Protein AF-A0A813JAS4-F1 (afdb_monomer_lite)

Secondary structure (DSSP, 8-state):
------------HHHHHHHHHHHHHHHHHHHHHHTS-----------------TTSTTTGGGSSSS--------------PPPB-HHHHHHHHHHHHHHHHHHHHHHHHHHHHHHTT---HHHHHHHHHHHHHHIIIIIIIIIIIIIHHHHHHHHHHHTB--TTS-HHHHHTHHHHHHTSSSS-HHHHHHHHHHHHHHHHHHHHHTTSPTTHHHHHHHHHHHHHHHHHHHHHHHHHHHHHTTS--SS-----TT-SSPPPPPTT----

Foldseek 3Di:
DDDDDDDDDDPPPVVVVVVVVVVVVVVVVVVVVVVPDPPPPDDDDDDDDDDDDPPPVVVVVPPPPDDDDDDCPPPPPPPPDFDFDPVLLCCQLVVLLVVLVVLLVVLVVVLVVLVVVDDDPVLVVLLVVLLVCLCPVQQVVNQQVHLQLLLNQQSRFLRGDFPPDDCVCSVVSNCSSLPCDQFAPVSNVVSVVVVVVVVVVLVVLVVDDGPSSSSNSVSSSSSSVSNSVSNVVQNVVCVVVVFRPQDFNRGDPPDSTDGGPHPPDPDD

Sequence (268 aa):
MGRTTCRARRPLLPILVALGMVWVCAGMAADQLFVSLPVSRMSRPRASLLGSTRQSQRRIAAGQAGLAGGKDSGDVKEVVQPQRSKLVQGWGVFGVCAYLGYGVQKVVPIVLDGLGSIDSWWQWGLLAANLLFFAYVEGYKGFQLGFSPRVVARSWAVSEETEQAPVWHKLLAPAFCIGYFHGTKKRVITSWAVTTGIFLVVIGVKQLANPYRAIIDAGVIVGLIWGIVSIIVLYVQSLQNDRPPKFDPALPEDTPYTPPPSIDTPTA

Organism: Polarella glacialis (NCBI:txid89957)

Structure (mmCIF, N/CA/C/O backbone):
data_AF-A0A813JAS4-F1
#
_entry.id   AF-A0A813JAS4-F1
#
loop_
_atom_site.group_PDB
_atom_site.id
_atom_site.type_symbol
_atom_site.label_atom_id
_atom_site.label_alt_id
_atom_site.label_comp_id
_atom_site.label_asym_id
_atom_site.label_entity_id
_atom_site.label_seq_id
_atom_site.pdbx_PDB_ins_code
_atom_site.Cartn_x
_atom_site.Cartn_y
_atom_site.Cartn_z
_atom_site.occupancy
_atom_site.B_iso_or_equiv
_atom_site.auth_seq_id
_atom_site.auth_comp_id
_atom_site.auth_asym_id
_atom_site.auth_atom_id
_atom_site.pdbx_PDB_model_num
ATOM 1 N N . MET A 1 1 ? 24.127 17.129 -53.562 1.00 41.19 1 MET A N 1
ATOM 2 C CA . MET A 1 1 ? 24.243 18.350 -52.730 1.00 41.19 1 MET A CA 1
ATOM 3 C C . MET A 1 1 ? 23.142 18.262 -51.674 1.00 41.19 1 MET A C 1
ATOM 5 O O . MET A 1 1 ? 22.024 17.977 -52.068 1.00 41.19 1 MET A O 1
ATOM 9 N N . GLY A 1 2 ? 23.452 18.401 -50.376 1.00 45.66 2 GLY A N 1
ATOM 10 C CA . GLY A 1 2 ? 22.447 18.440 -49.292 1.00 45.66 2 GLY A CA 1
ATOM 11 C C . GLY A 1 2 ? 22.376 17.218 -48.360 1.00 45.66 2 GLY A C 1
ATOM 12 O O . GLY A 1 2 ? 21.492 16.387 -48.504 1.00 45.66 2 GLY A O 1
ATOM 13 N N . ARG A 1 3 ? 23.293 17.126 -47.384 1.00 48.38 3 ARG A N 1
ATOM 14 C CA . ARG A 1 3 ? 23.251 16.168 -46.260 1.00 48.38 3 ARG A CA 1
ATOM 15 C C . ARG A 1 3 ? 22.152 16.573 -45.267 1.00 48.38 3 ARG A C 1
ATOM 17 O O . ARG A 1 3 ? 22.196 17.687 -44.752 1.00 48.38 3 ARG A O 1
ATOM 24 N N . THR A 1 4 ? 21.231 15.673 -44.937 1.00 52.41 4 THR A N 1
ATOM 25 C CA . THR A 1 4 ? 20.321 15.819 -43.791 1.00 52.41 4 THR A CA 1
ATOM 26 C C . THR A 1 4 ? 21.045 15.408 -42.508 1.00 52.41 4 THR A C 1
ATOM 28 O O . THR A 1 4 ? 21.458 14.266 -42.318 1.00 52.41 4 THR A O 1
ATOM 31 N N . THR A 1 5 ? 21.258 16.378 -41.626 1.00 50.59 5 THR A N 1
ATOM 32 C CA . THR A 1 5 ? 21.895 16.216 -40.320 1.00 50.59 5 THR A CA 1
ATOM 33 C C . THR A 1 5 ? 20.923 15.570 -39.332 1.00 50.59 5 THR A C 1
ATOM 35 O O . THR A 1 5 ? 19.998 16.203 -38.829 1.00 50.59 5 THR A O 1
ATOM 38 N N . CYS A 1 6 ? 21.143 14.292 -39.020 1.00 44.31 6 CYS A N 1
ATOM 39 C CA . CYS A 1 6 ? 20.452 13.611 -37.929 1.00 44.31 6 CYS A CA 1
ATOM 40 C C . CYS A 1 6 ? 21.001 14.135 -36.588 1.00 44.31 6 CYS A C 1
ATOM 42 O O . CYS A 1 6 ? 22.140 13.858 -36.206 1.00 44.31 6 CYS A O 1
ATOM 44 N N . ARG A 1 7 ? 20.219 14.967 -35.892 1.00 47.22 7 ARG A N 1
ATOM 45 C CA . ARG A 1 7 ? 20.584 15.547 -34.594 1.00 47.22 7 ARG A CA 1
ATOM 46 C C . ARG A 1 7 ? 20.349 14.511 -33.494 1.00 47.22 7 ARG A C 1
ATOM 48 O O . ARG A 1 7 ? 19.247 14.407 -32.965 1.00 47.22 7 ARG A O 1
ATOM 55 N N . ALA A 1 8 ? 21.394 13.773 -33.130 1.00 49.59 8 ALA A N 1
ATOM 56 C CA . ALA A 1 8 ? 21.399 12.898 -31.961 1.00 49.59 8 ALA A CA 1
ATOM 57 C C . ALA A 1 8 ? 21.127 13.714 -30.679 1.00 49.59 8 ALA A C 1
ATOM 59 O O . ALA A 1 8 ? 22.007 14.408 -30.163 1.00 49.59 8 ALA A O 1
ATOM 60 N N . ARG A 1 9 ? 19.894 13.661 -30.158 1.00 52.41 9 ARG A N 1
ATOM 61 C CA . ARG A 1 9 ? 19.584 14.133 -28.801 1.00 52.41 9 ARG A CA 1
ATOM 62 C C . ARG A 1 9 ? 20.107 13.092 -27.812 1.00 52.41 9 ARG A C 1
ATOM 64 O O . ARG A 1 9 ? 19.591 11.984 -27.739 1.00 52.41 9 ARG A O 1
ATOM 71 N N . ARG A 1 10 ? 21.156 13.456 -27.074 1.00 58.97 10 ARG A N 1
ATOM 72 C CA . ARG A 1 10 ? 21.748 12.644 -26.000 1.00 58.97 10 ARG A CA 1
ATOM 73 C C . ARG A 1 10 ? 20.728 12.390 -24.869 1.00 58.97 10 ARG A C 1
ATOM 75 O O . ARG A 1 10 ? 19.960 13.301 -24.550 1.00 58.97 10 ARG A O 1
ATOM 82 N N . PRO A 1 11 ? 20.747 11.214 -24.213 1.00 53.00 11 PRO A N 1
ATOM 83 C CA . PRO A 1 11 ? 19.818 10.854 -23.143 1.00 53.00 11 PRO A CA 1
ATOM 84 C C . PRO A 1 11 ? 20.257 11.471 -21.804 1.00 53.00 11 PRO A C 1
ATOM 86 O O . PRO A 1 11 ? 20.734 10.783 -20.910 1.00 53.00 11 PRO A O 1
ATOM 89 N N . LEU A 1 12 ? 20.112 12.789 -21.650 1.00 49.31 12 LEU A N 1
ATOM 90 C CA . LEU A 1 12 ? 20.345 13.474 -20.365 1.00 49.31 12 LEU A CA 1
ATOM 91 C C . LEU A 1 12 ? 19.116 13.433 -19.439 1.00 49.31 12 LEU A C 1
ATOM 93 O O . LEU A 1 12 ? 19.244 13.546 -18.224 1.00 49.31 12 LEU A O 1
ATOM 97 N N . LEU A 1 13 ? 17.927 13.205 -20.003 1.00 48.25 13 LEU A N 1
ATOM 98 C CA . LEU A 1 13 ? 16.669 13.123 -19.262 1.00 48.25 13 LEU A CA 1
ATOM 99 C C . LEU A 1 13 ? 16.562 11.934 -18.274 1.00 48.25 13 LEU A C 1
ATOM 101 O O . LEU A 1 13 ? 16.091 12.170 -17.164 1.00 48.25 13 LEU A O 1
ATOM 105 N N . PRO A 1 14 ? 17.011 10.693 -18.579 1.00 49.06 14 PRO A N 1
ATOM 106 C CA . PRO A 1 14 ? 16.899 9.584 -17.624 1.00 49.06 14 PRO A CA 1
ATOM 107 C C . PRO A 1 14 ? 17.791 9.768 -16.387 1.00 49.06 14 PRO A C 1
ATOM 109 O O . PRO A 1 14 ? 17.408 9.361 -15.295 1.00 49.06 14 PRO A O 1
ATOM 112 N N . ILE A 1 15 ? 18.935 10.448 -16.525 1.00 51.09 15 ILE A N 1
ATOM 113 C CA . ILE A 1 15 ? 19.838 10.750 -15.403 1.00 51.09 15 ILE A CA 1
ATOM 114 C C . ILE A 1 15 ? 19.209 11.798 -14.474 1.00 51.09 15 ILE A C 1
ATOM 116 O O . ILE A 1 15 ? 19.288 11.673 -13.255 1.00 51.09 15 ILE A O 1
ATOM 120 N N . LEU A 1 16 ? 18.519 12.797 -15.031 1.00 44.88 16 LEU A N 1
ATOM 121 C CA . LEU A 1 16 ? 17.830 13.828 -14.250 1.00 44.88 16 LEU A CA 1
ATOM 122 C C . LEU A 1 16 ? 16.585 13.294 -13.526 1.00 44.88 16 LEU A C 1
ATOM 124 O O . LEU A 1 16 ? 16.313 13.713 -12.404 1.00 44.88 16 LEU A O 1
ATOM 128 N N . VAL A 1 17 ? 15.866 12.333 -14.113 1.00 53.78 17 VAL A N 1
ATOM 129 C CA . VAL A 1 17 ? 14.735 11.659 -13.449 1.00 53.78 17 VAL A CA 1
ATOM 130 C C . VAL A 1 17 ? 15.224 10.712 -12.348 1.00 53.78 17 VAL A C 1
ATOM 132 O O . VAL A 1 17 ? 14.651 10.710 -11.260 1.00 53.78 17 VAL A O 1
ATOM 135 N N . ALA A 1 18 ? 16.325 9.985 -12.570 1.00 48.34 18 ALA A N 1
ATOM 136 C CA . ALA A 1 18 ? 16.962 9.173 -11.531 1.00 48.34 18 ALA A CA 1
ATOM 137 C C . ALA A 1 18 ? 17.457 10.035 -10.351 1.00 48.34 18 ALA A C 1
ATOM 139 O O . ALA A 1 18 ? 17.236 9.685 -9.194 1.00 48.34 18 ALA A O 1
ATOM 140 N N . LEU A 1 19 ? 18.043 11.206 -10.624 1.00 46.16 19 LEU A N 1
ATOM 141 C CA . LEU A 1 19 ? 18.448 12.168 -9.592 1.00 46.16 19 LEU A CA 1
ATOM 142 C C . LEU A 1 19 ? 17.245 12.812 -8.879 1.00 46.16 19 LEU A C 1
ATOM 144 O O . LEU A 1 19 ? 17.296 13.027 -7.670 1.00 46.16 19 LEU A O 1
ATOM 148 N N . GLY A 1 20 ? 16.139 13.054 -9.588 1.00 43.19 20 GLY A N 1
ATOM 149 C CA . GLY A 1 20 ? 14.877 13.515 -9.000 1.00 43.19 20 GLY A CA 1
ATOM 150 C C . GLY A 1 20 ? 14.245 12.484 -8.058 1.00 43.19 20 GLY A C 1
ATOM 151 O O . GLY A 1 20 ? 13.795 12.843 -6.973 1.00 43.19 20 GLY A O 1
ATOM 152 N N . MET A 1 21 ? 14.285 11.195 -8.413 1.00 45.41 21 MET A N 1
ATOM 153 C CA . MET A 1 21 ? 13.860 10.097 -7.533 1.00 45.41 21 MET A CA 1
ATOM 154 C C . MET A 1 21 ? 14.754 9.966 -6.295 1.00 45.41 21 MET A C 1
ATOM 156 O O . MET A 1 21 ? 14.236 9.739 -5.202 1.00 45.41 21 MET A O 1
ATOM 160 N N . VAL A 1 22 ? 16.067 10.184 -6.423 1.00 47.22 22 VAL A N 1
ATOM 161 C CA . VAL A 1 22 ? 16.985 10.248 -5.272 1.00 47.22 22 VAL A CA 1
ATOM 162 C C . VAL A 1 22 ? 16.655 11.438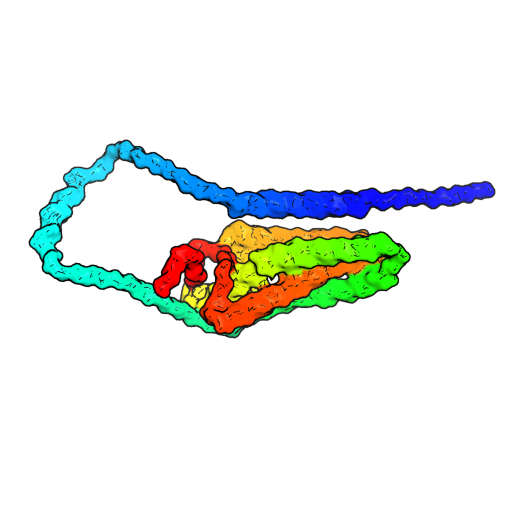 -4.362 1.00 47.22 22 VAL A C 1
ATOM 164 O O . VAL A 1 22 ? 16.701 11.287 -3.145 1.00 47.22 22 VAL A O 1
ATOM 167 N N . TRP A 1 23 ? 16.247 12.588 -4.908 1.00 40.81 23 TRP A N 1
ATOM 168 C CA . TRP A 1 23 ? 15.856 13.764 -4.118 1.00 40.81 23 TRP A CA 1
ATOM 169 C C . TRP A 1 23 ? 14.507 13.585 -3.400 1.00 40.81 23 TRP A C 1
ATOM 171 O O . TRP A 1 23 ? 14.385 13.939 -2.230 1.00 40.81 23 TRP A O 1
ATOM 181 N N . VAL A 1 24 ? 13.521 12.945 -4.040 1.00 45.38 24 VAL A N 1
ATOM 182 C CA . VAL A 1 24 ? 12.249 12.562 -3.392 1.00 45.38 24 VAL A CA 1
ATOM 183 C C . VAL A 1 24 ? 12.479 11.501 -2.307 1.00 45.38 24 VAL A C 1
ATOM 185 O O . VAL A 1 24 ? 11.915 11.604 -1.217 1.00 45.38 24 VAL A O 1
ATOM 188 N N . CYS A 1 25 ? 13.374 10.534 -2.540 1.00 42.91 25 CYS A N 1
ATOM 189 C CA . CYS A 1 25 ? 13.777 9.558 -1.524 1.00 42.91 25 CYS A CA 1
ATOM 190 C C . CYS A 1 25 ? 14.561 10.202 -0.368 1.00 42.91 25 CYS A C 1
ATOM 192 O O . CYS A 1 25 ? 14.371 9.811 0.782 1.00 42.91 25 CYS A O 1
ATOM 194 N N . ALA A 1 26 ? 15.400 11.206 -0.639 1.00 41.06 26 ALA A N 1
ATOM 195 C CA . ALA A 1 26 ? 16.104 11.974 0.387 1.00 41.06 26 ALA A CA 1
ATOM 196 C C . ALA A 1 26 ? 15.144 12.854 1.209 1.00 41.06 26 ALA A C 1
ATOM 198 O O . ALA A 1 26 ? 15.301 12.950 2.423 1.00 41.06 26 ALA A O 1
ATOM 199 N N . GLY A 1 27 ? 14.104 13.419 0.583 1.00 38.16 27 GLY A N 1
ATOM 200 C CA . GLY A 1 27 ? 13.029 14.146 1.267 1.00 38.16 27 GLY A CA 1
ATOM 201 C C . GLY A 1 27 ? 12.175 13.242 2.163 1.00 38.16 27 GLY A C 1
ATOM 202 O O . GLY A 1 27 ? 11.924 13.579 3.316 1.00 38.16 27 GLY A O 1
ATOM 203 N N . MET A 1 28 ? 11.814 12.043 1.691 1.00 41.88 28 MET A N 1
ATOM 204 C CA . MET A 1 28 ? 11.125 11.044 2.521 1.00 41.88 28 MET A CA 1
ATOM 205 C C . MET A 1 28 ? 12.021 10.495 3.640 1.00 41.88 28 MET A C 1
ATOM 207 O O . MET A 1 28 ? 11.525 10.228 4.728 1.00 41.88 28 MET A O 1
ATOM 211 N N . ALA A 1 29 ? 13.332 10.354 3.424 1.00 38.50 29 ALA A N 1
ATOM 212 C CA . ALA A 1 29 ? 14.271 9.958 4.476 1.00 38.50 29 ALA A CA 1
ATOM 213 C C . ALA A 1 29 ? 14.461 11.054 5.543 1.00 38.50 29 ALA A C 1
ATOM 215 O O . ALA A 1 29 ? 14.601 10.730 6.722 1.00 38.50 29 ALA A O 1
ATOM 216 N N . ALA A 1 30 ? 14.413 12.334 5.159 1.00 37.53 30 ALA A N 1
ATOM 217 C CA . ALA A 1 30 ? 14.488 13.458 6.092 1.00 37.53 30 ALA A CA 1
ATOM 218 C C . ALA A 1 30 ? 13.273 13.513 7.040 1.00 37.53 30 ALA A C 1
ATOM 220 O O . ALA A 1 30 ? 13.446 13.755 8.235 1.00 37.53 30 ALA A O 1
ATOM 221 N N . ASP A 1 31 ? 12.073 13.169 6.560 1.00 40.69 31 ASP A N 1
ATOM 222 C CA . ASP A 1 31 ? 10.882 13.053 7.415 1.00 40.69 31 ASP A CA 1
ATOM 223 C C . ASP A 1 31 ? 10.885 11.779 8.287 1.00 40.69 31 ASP A C 1
ATOM 225 O O . ASP A 1 31 ? 10.367 11.792 9.405 1.00 40.69 31 ASP A O 1
ATOM 229 N N . GLN A 1 32 ? 11.524 10.690 7.839 1.00 41.62 32 GLN A N 1
ATOM 230 C CA . GLN A 1 32 ? 11.710 9.464 8.641 1.00 41.62 32 GLN A CA 1
ATOM 231 C C . GLN A 1 32 ? 12.776 9.631 9.743 1.00 41.62 32 GLN A C 1
ATOM 233 O O . GLN A 1 32 ? 12.702 8.976 10.785 1.00 41.62 32 GLN A O 1
ATOM 238 N N . LEU A 1 33 ? 13.734 10.550 9.567 1.00 36.25 33 LEU A N 1
ATOM 239 C CA . LEU A 1 33 ? 14.681 10.947 10.617 1.00 36.25 33 LEU A CA 1
ATOM 240 C C . LEU A 1 33 ? 14.007 11.765 11.730 1.00 36.25 33 LEU A C 1
ATOM 242 O O . LEU A 1 33 ? 14.400 11.651 12.890 1.00 36.25 33 LEU A O 1
ATOM 246 N N . PHE A 1 34 ? 12.945 12.517 11.427 1.00 34.38 34 PHE A N 1
ATOM 247 C CA . PHE A 1 34 ? 12.216 13.299 12.434 1.00 34.38 34 PHE A CA 1
ATOM 248 C C . PHE A 1 34 ? 11.330 12.440 13.355 1.00 34.38 34 PHE A C 1
ATOM 250 O O . PHE A 1 34 ? 10.959 12.872 14.445 1.00 34.38 34 PHE A O 1
ATOM 257 N N . VAL A 1 35 ? 11.031 11.198 12.958 1.00 40.59 35 VAL A N 1
ATOM 258 C CA . VAL A 1 35 ? 10.322 10.208 13.792 1.00 40.59 35 VAL A CA 1
ATOM 259 C C . VAL A 1 35 ? 11.274 9.501 14.777 1.00 40.59 35 VAL A C 1
ATOM 261 O O . VAL A 1 35 ? 10.815 8.833 15.697 1.00 40.59 35 VAL A O 1
ATOM 264 N N . SER A 1 36 ? 12.593 9.694 14.645 1.00 33.50 36 SER A N 1
ATOM 265 C CA . SER A 1 36 ? 13.613 8.982 15.433 1.00 33.50 36 SER A CA 1
ATOM 266 C C . SER A 1 36 ? 14.333 9.830 16.492 1.00 33.50 36 SER A C 1
ATOM 268 O O . SER A 1 36 ? 15.245 9.324 17.143 1.00 33.50 36 SER A O 1
ATOM 270 N N . LEU A 1 37 ? 13.958 11.098 16.711 1.00 29.75 37 LEU A N 1
ATOM 271 C CA . LEU A 1 37 ? 14.493 11.850 17.851 1.00 29.75 37 LEU A CA 1
ATOM 272 C C . LEU A 1 37 ? 13.735 11.445 19.126 1.00 29.75 37 LEU A C 1
ATOM 274 O O . LEU A 1 37 ? 12.533 11.712 19.216 1.00 29.75 37 LEU A O 1
ATOM 278 N N . PRO A 1 38 ? 14.394 10.843 20.137 1.00 35.53 38 PRO A N 1
ATOM 279 C CA . PRO A 1 38 ? 13.785 10.725 21.447 1.00 35.53 38 PRO A CA 1
ATOM 280 C C . PRO A 1 38 ? 13.564 12.149 21.950 1.00 35.53 38 PRO A C 1
ATOM 282 O O . PRO A 1 38 ? 14.518 12.906 22.131 1.00 35.53 38 PRO A O 1
ATOM 285 N N . VAL A 1 39 ? 12.305 12.535 22.160 1.00 43.34 39 VAL A N 1
ATOM 286 C CA . VAL A 1 39 ? 11.991 13.715 22.965 1.00 43.34 39 VAL A CA 1
ATOM 287 C C . VAL A 1 39 ? 12.479 13.391 24.371 1.00 43.34 39 VAL A C 1
ATOM 289 O O . VAL A 1 39 ? 11.790 12.762 25.174 1.00 43.34 39 VAL A O 1
ATOM 292 N N . SER A 1 40 ? 13.723 13.770 24.647 1.00 38.91 40 SER A N 1
ATOM 293 C CA . SER A 1 40 ? 14.283 13.826 25.980 1.00 38.91 40 SER A CA 1
ATOM 294 C C . SER A 1 40 ? 13.345 14.694 26.805 1.00 38.91 40 SER A C 1
ATOM 296 O O . SER A 1 40 ? 13.147 15.882 26.551 1.00 38.91 40 SER A O 1
ATOM 298 N N . ARG A 1 41 ? 12.703 14.028 27.763 1.00 43.19 41 ARG A N 1
ATOM 299 C CA . ARG A 1 41 ? 11.821 14.577 28.784 1.00 43.19 41 ARG A CA 1
ATOM 300 C C . ARG A 1 41 ? 12.503 15.795 29.417 1.00 43.19 41 ARG A C 1
ATOM 302 O O . ARG A 1 41 ? 13.353 15.656 30.290 1.00 43.19 41 ARG A O 1
ATOM 309 N N . MET A 1 42 ? 12.142 16.988 28.951 1.00 35.59 42 MET A N 1
ATOM 310 C CA . MET A 1 42 ? 12.592 18.242 29.540 1.00 35.59 42 MET A CA 1
ATOM 311 C C . MET A 1 42 ? 11.817 18.437 30.842 1.00 35.59 42 MET A C 1
ATOM 313 O O . MET A 1 42 ? 10.655 18.845 30.852 1.00 35.59 42 MET A O 1
ATOM 317 N N . SER A 1 43 ? 12.465 18.070 31.945 1.00 41.12 43 SER A N 1
ATOM 318 C CA . SER A 1 43 ? 12.047 18.365 33.310 1.00 41.12 43 SER A CA 1
ATOM 319 C C . SER A 1 43 ? 11.762 19.860 33.437 1.00 41.12 43 SER A C 1
ATOM 321 O O . SER A 1 43 ? 12.678 20.678 33.398 1.00 41.12 43 SER A O 1
ATOM 323 N N . ARG A 1 44 ? 10.486 20.233 33.578 1.00 36.28 44 ARG A N 1
ATOM 324 C CA . ARG A 1 44 ? 10.117 21.605 33.937 1.00 36.28 44 ARG A CA 1
ATOM 325 C C . ARG A 1 44 ? 10.530 21.860 35.393 1.00 36.28 44 ARG A C 1
ATOM 327 O O . ARG A 1 44 ? 10.094 21.106 36.266 1.00 36.28 44 ARG A O 1
ATOM 334 N N . PRO A 1 45 ? 11.327 22.901 35.685 1.00 35.59 45 PRO A N 1
ATOM 335 C CA . PRO A 1 45 ? 11.598 23.297 37.052 1.00 35.59 45 PRO A CA 1
ATOM 336 C C . PRO A 1 45 ? 10.341 23.878 37.702 1.00 35.59 45 PRO A C 1
ATOM 338 O O . PRO A 1 45 ? 9.603 24.679 37.127 1.00 35.59 45 PRO A O 1
ATOM 341 N N . ARG A 1 46 ? 10.116 23.431 38.934 1.00 43.06 46 ARG A N 1
ATOM 342 C CA . ARG A 1 46 ? 9.057 23.846 39.846 1.00 43.06 46 ARG A CA 1
ATOM 343 C C . ARG A 1 46 ? 9.355 25.268 40.331 1.00 43.06 46 ARG A C 1
ATOM 345 O O . ARG A 1 46 ? 10.159 25.445 41.238 1.00 43.06 46 ARG A O 1
ATOM 352 N N . ALA A 1 47 ? 8.708 26.269 39.742 1.00 34.78 47 ALA A N 1
ATOM 353 C CA . ALA A 1 47 ? 8.669 27.616 40.301 1.00 34.78 47 ALA A CA 1
ATOM 354 C C . ALA A 1 47 ? 7.426 27.746 41.189 1.00 34.78 47 ALA A C 1
ATOM 356 O O . ALA A 1 47 ? 6.307 27.952 40.726 1.00 34.78 47 ALA A O 1
ATOM 357 N N . SER A 1 48 ? 7.639 27.568 42.489 1.00 40.47 48 SER A N 1
ATOM 358 C CA . SER A 1 48 ? 6.798 28.151 43.527 1.00 40.47 48 SER A CA 1
ATOM 359 C C . SER A 1 48 ? 6.846 29.672 43.413 1.00 40.47 48 SER A C 1
ATOM 361 O O . SER A 1 48 ? 7.954 30.194 43.341 1.00 40.47 48 SER A O 1
ATOM 363 N N . LEU A 1 49 ? 5.701 30.359 43.471 1.00 39.28 49 LEU A N 1
ATOM 364 C CA . LEU A 1 49 ? 5.521 31.629 44.190 1.00 39.28 49 LEU A CA 1
ATOM 365 C C . LEU A 1 49 ? 4.030 32.029 44.208 1.00 39.28 49 LEU A C 1
ATOM 367 O O . LEU A 1 49 ? 3.410 32.223 43.172 1.00 39.28 49 LEU A O 1
ATOM 371 N N . LEU A 1 50 ? 3.533 32.163 45.443 1.00 40.84 50 LEU A N 1
ATOM 372 C CA . LEU A 1 50 ? 2.509 33.093 45.940 1.00 40.84 50 LEU A CA 1
ATOM 373 C C . LEU A 1 50 ? 1.100 33.090 45.329 1.00 40.84 50 LEU A C 1
ATOM 375 O O . LEU A 1 50 ? 0.857 33.628 44.257 1.00 40.84 50 LEU A O 1
ATOM 379 N N . GLY A 1 51 ? 0.133 32.704 46.166 1.00 35.59 51 GLY A N 1
ATOM 380 C CA . GLY A 1 51 ? -1.184 33.334 46.140 1.00 35.59 51 GLY A CA 1
ATOM 381 C C . GLY A 1 51 ? -2.325 32.440 46.596 1.00 35.59 51 GLY A C 1
ATOM 382 O O . GLY A 1 51 ? -2.750 31.561 45.866 1.00 35.59 51 GLY A O 1
ATOM 383 N N . SER A 1 52 ? -2.882 32.765 47.763 1.00 49.56 52 SER A N 1
ATOM 384 C CA . SER A 1 52 ? -4.251 32.421 48.167 1.00 49.56 52 SER A CA 1
ATOM 385 C C . SER A 1 52 ? -4.572 30.941 48.406 1.00 49.56 52 SER A C 1
ATOM 387 O O . SER A 1 52 ? -4.924 30.212 47.489 1.00 49.56 52 SER A O 1
ATOM 389 N N . THR A 1 53 ? -4.537 30.516 49.677 1.00 39.28 53 THR A N 1
ATOM 390 C CA . THR A 1 53 ? -5.688 29.879 50.366 1.00 39.28 53 THR A CA 1
ATOM 391 C C . THR A 1 53 ? -5.281 29.397 51.767 1.00 39.28 53 THR A C 1
ATOM 393 O O . THR A 1 53 ? -5.085 28.214 52.028 1.00 39.28 53 THR A O 1
ATOM 396 N N . ARG A 1 54 ? -5.243 30.318 52.742 1.00 44.34 54 ARG A N 1
ATOM 397 C CA . ARG A 1 54 ? -5.163 29.994 54.188 1.00 44.34 54 ARG A CA 1
ATOM 398 C C . ARG A 1 54 ? -6.421 29.282 54.734 1.00 44.34 54 ARG A C 1
ATOM 400 O O . ARG A 1 54 ? -6.543 29.093 55.938 1.00 44.34 54 ARG A O 1
ATOM 407 N N . GLN A 1 55 ? -7.357 28.876 53.877 1.00 46.62 55 GLN A N 1
ATOM 408 C CA . GLN A 1 55 ? -8.698 28.443 54.280 1.00 46.62 55 GLN A CA 1
ATOM 409 C C . GLN A 1 55 ? -8.974 26.947 54.045 1.00 46.62 55 GLN A C 1
ATOM 411 O O . GLN A 1 55 ? -9.891 26.405 54.654 1.00 46.62 55 GLN A O 1
ATOM 416 N N . SER A 1 56 ? -8.153 26.241 53.253 1.00 39.28 56 SER A N 1
ATOM 417 C CA . SER A 1 56 ? -8.398 24.821 52.936 1.00 39.28 56 SER A CA 1
ATOM 418 C C . SER A 1 56 ? -7.679 23.825 53.859 1.00 39.28 56 SER A C 1
ATOM 420 O O . SER A 1 56 ? -8.055 22.656 53.914 1.00 39.28 56 SER A O 1
ATOM 422 N N . GLN A 1 57 ? -6.688 24.266 54.646 1.00 44.12 57 GLN A N 1
ATOM 423 C CA . GLN A 1 57 ? -5.932 23.380 55.547 1.00 44.12 57 GLN A CA 1
ATOM 424 C C . GLN A 1 57 ? -6.663 23.025 56.853 1.00 44.12 57 GLN A C 1
ATOM 426 O O . GLN A 1 57 ? -6.309 22.041 57.495 1.00 44.12 57 GLN A O 1
ATOM 431 N N . ARG A 1 58 ? -7.727 23.748 57.234 1.00 38.31 58 ARG A N 1
ATOM 432 C CA . ARG A 1 58 ? -8.499 23.428 58.452 1.00 38.31 58 ARG A CA 1
ATOM 433 C C . ARG A 1 58 ? -9.518 22.293 58.293 1.00 38.31 58 ARG A C 1
ATOM 435 O O . ARG A 1 58 ? -9.999 21.800 59.304 1.00 38.31 58 ARG A O 1
ATOM 442 N N . ARG A 1 59 ? -9.828 21.840 57.070 1.00 40.34 59 ARG A N 1
ATOM 443 C CA . ARG A 1 59 ? -10.754 20.706 56.850 1.00 40.34 59 ARG A CA 1
ATOM 444 C C . ARG A 1 59 ? -10.074 19.336 56.805 1.00 40.34 59 ARG A C 1
ATOM 446 O O . ARG A 1 59 ? -10.743 18.339 57.034 1.00 40.34 59 ARG A O 1
ATOM 453 N N . ILE A 1 60 ? -8.763 19.276 56.571 1.00 42.72 60 ILE A N 1
ATOM 454 C CA . ILE A 1 60 ? -8.047 17.996 56.425 1.00 42.72 60 ILE A CA 1
ATOM 455 C C . ILE A 1 60 ? -7.647 17.403 57.791 1.00 42.72 60 ILE A C 1
ATOM 457 O O . ILE A 1 60 ? -7.599 16.188 57.938 1.00 42.72 60 ILE A O 1
ATOM 461 N N . ALA A 1 61 ? -7.490 18.227 58.832 1.00 39.38 61 ALA A N 1
ATOM 462 C CA . ALA A 1 61 ? -7.155 17.752 60.180 1.00 39.38 61 ALA A CA 1
ATOM 463 C C . ALA A 1 61 ? -8.337 17.135 60.964 1.00 39.38 61 ALA A C 1
ATOM 465 O O . ALA A 1 61 ? -8.120 16.558 62.023 1.00 39.38 61 ALA A O 1
ATOM 466 N N . ALA A 1 62 ? -9.576 17.235 60.463 1.00 41.16 62 ALA A N 1
ATOM 467 C CA . ALA A 1 62 ? -10.773 16.731 61.152 1.00 41.16 62 ALA A CA 1
ATOM 468 C C . ALA A 1 62 ? -11.362 15.442 60.540 1.00 41.16 62 ALA A C 1
ATOM 470 O O . ALA A 1 62 ? -12.316 14.899 61.084 1.00 41.16 62 ALA A O 1
ATOM 471 N N . GLY A 1 63 ? -10.812 14.942 59.425 1.00 36.16 63 GLY A N 1
ATOM 472 C CA . GLY A 1 63 ? -11.310 13.739 58.737 1.00 36.16 63 GLY A CA 1
ATOM 473 C C . GLY A 1 63 ? -10.461 12.477 58.922 1.00 36.16 63 GLY A C 1
ATOM 474 O O . GLY A 1 63 ? -10.882 11.404 58.514 1.00 36.16 63 GLY A O 1
ATOM 475 N N . GLN A 1 64 ? -9.273 12.580 59.529 1.00 44.66 64 GLN A N 1
ATOM 476 C CA . GLN A 1 64 ? -8.304 11.475 59.643 1.00 44.66 64 GLN A CA 1
ATOM 477 C C . GLN A 1 64 ? -8.336 10.731 60.992 1.00 44.66 64 GLN A C 1
ATOM 479 O O . GLN A 1 64 ? -7.369 10.073 61.360 1.00 44.66 64 GLN A O 1
ATOM 484 N N . ALA A 1 65 ? -9.449 10.803 61.726 1.00 38.72 65 ALA A N 1
ATOM 485 C CA . ALA A 1 65 ? -9.624 10.116 63.012 1.00 38.72 65 ALA A CA 1
ATOM 486 C C . ALA A 1 65 ? -10.792 9.110 63.018 1.00 38.72 65 ALA A C 1
ATOM 488 O O . ALA A 1 65 ? -11.392 8.859 64.060 1.00 38.72 65 ALA A O 1
ATOM 489 N N . GLY A 1 66 ? -11.120 8.518 61.867 1.00 33.81 66 GLY A N 1
ATOM 490 C CA . GLY A 1 66 ? -12.112 7.451 61.778 1.00 33.81 66 GLY A CA 1
ATOM 491 C C . GLY A 1 66 ? -11.731 6.412 60.730 1.00 33.81 66 GLY A C 1
ATOM 492 O O . GLY A 1 66 ? -11.726 6.739 59.551 1.00 33.81 66 GLY A O 1
ATOM 493 N N . LEU A 1 67 ? -11.493 5.174 61.191 1.00 41.19 67 LEU A N 1
ATOM 494 C CA . LEU A 1 67 ? -11.476 3.915 60.420 1.00 41.19 67 LEU A CA 1
ATOM 495 C C . LEU A 1 67 ? -10.232 3.767 59.508 1.00 41.19 67 LEU A C 1
ATOM 497 O O . LEU A 1 67 ? -10.203 4.269 58.397 1.00 41.19 67 LEU A O 1
ATOM 501 N N . ALA A 1 68 ? -9.106 3.152 59.888 1.00 42.09 68 ALA A N 1
ATOM 502 C CA . ALA A 1 68 ? -8.910 1.836 60.507 1.00 42.09 68 ALA A CA 1
ATOM 503 C C . ALA A 1 68 ? -9.886 0.767 59.980 1.00 42.09 68 ALA A C 1
ATOM 505 O O . ALA A 1 68 ? -10.941 0.547 60.565 1.00 42.09 68 ALA A O 1
ATOM 506 N N . GLY A 1 69 ? -9.500 0.097 58.887 1.00 41.00 69 GLY A N 1
ATOM 507 C CA . GLY A 1 69 ? -10.154 -1.120 58.394 1.00 41.00 69 GLY A CA 1
ATOM 508 C C . GLY A 1 69 ? -10.633 -1.029 56.946 1.00 41.00 69 GLY A C 1
ATOM 509 O O . GLY A 1 69 ? -11.812 -0.821 56.698 1.00 41.00 69 GLY A O 1
ATOM 510 N N . GLY A 1 70 ? -9.730 -1.230 55.986 1.00 31.34 70 GLY A N 1
ATOM 511 C CA . GLY A 1 70 ? -10.079 -1.332 54.570 1.00 31.34 70 GLY A CA 1
ATOM 512 C C . GLY A 1 70 ? -8.909 -1.897 53.781 1.00 31.34 70 GLY A C 1
ATOM 513 O O . GLY A 1 70 ? -7.928 -1.209 53.532 1.00 31.34 70 GLY A O 1
ATOM 514 N N . LYS A 1 71 ? -8.985 -3.187 53.468 1.00 36.31 71 LYS A N 1
ATOM 515 C CA . LYS A 1 71 ? -8.041 -3.910 52.619 1.00 36.31 71 LYS A CA 1
ATOM 516 C C . LYS A 1 71 ? -8.193 -3.346 51.204 1.00 36.31 71 LYS A C 1
ATOM 518 O O . LYS A 1 71 ? -9.211 -3.595 50.568 1.00 36.31 71 LYS A O 1
ATOM 523 N N . ASP A 1 72 ? -7.221 -2.557 50.758 1.00 37.44 72 ASP A N 1
ATOM 524 C CA . ASP A 1 72 ? -7.178 -1.984 49.410 1.00 37.44 72 ASP A CA 1
ATOM 525 C C . ASP A 1 72 ? -6.856 -3.117 48.416 1.00 37.44 72 ASP A C 1
ATOM 527 O O . ASP A 1 72 ? -5.712 -3.374 48.039 1.00 37.44 72 ASP A O 1
ATOM 531 N N . SER A 1 73 ? -7.877 -3.906 48.085 1.00 40.03 73 SER A N 1
ATOM 532 C CA . SER A 1 73 ? -7.857 -4.791 46.929 1.00 40.03 73 SER A CA 1
ATOM 533 C C . SER A 1 73 ? -7.937 -3.897 45.702 1.00 40.03 73 SER A C 1
ATOM 535 O O . SER A 1 73 ? -8.995 -3.355 45.400 1.00 40.03 73 SER A O 1
ATOM 537 N N . GLY A 1 74 ? -6.795 -3.719 45.037 1.00 38.47 74 GLY A N 1
ATOM 538 C CA . GLY A 1 74 ? -6.705 -3.019 43.765 1.00 38.47 74 GLY A CA 1
ATOM 539 C C . GLY A 1 74 ? -7.738 -3.569 42.788 1.00 38.47 74 GLY A C 1
ATOM 540 O O . GLY A 1 74 ? -7.667 -4.729 42.387 1.00 38.47 74 GLY A O 1
ATOM 541 N N . ASP A 1 75 ? -8.697 -2.718 42.442 1.00 35.78 75 ASP A N 1
ATOM 542 C CA . ASP A 1 75 ? -9.671 -2.941 41.387 1.00 35.78 75 ASP A CA 1
ATOM 543 C C . ASP A 1 75 ? -8.903 -2.965 40.057 1.00 35.78 75 ASP A C 1
ATOM 545 O O . ASP A 1 75 ? -8.627 -1.933 39.437 1.00 35.78 75 ASP A O 1
ATOM 549 N N . VAL A 1 76 ? -8.440 -4.154 39.661 1.00 47.09 76 VAL A N 1
ATOM 550 C CA . VAL A 1 76 ? -8.011 -4.414 38.289 1.00 47.09 76 VAL A CA 1
ATOM 551 C C . VAL A 1 76 ? -9.265 -4.203 37.462 1.00 47.09 76 VAL A C 1
ATOM 553 O O . VAL A 1 76 ? -10.102 -5.097 37.394 1.00 47.09 76 VAL A O 1
ATOM 556 N N . LYS A 1 77 ? -9.421 -3.008 36.876 1.00 48.03 77 LYS A N 1
ATOM 557 C CA . LYS A 1 77 ? -10.459 -2.758 35.876 1.00 48.03 77 LYS A CA 1
ATOM 558 C C . LYS A 1 77 ? -10.306 -3.831 34.813 1.00 48.03 77 LYS A C 1
ATOM 560 O O . LYS A 1 77 ? -9.383 -3.769 34.001 1.00 48.03 77 LYS A O 1
ATOM 565 N N . GLU A 1 78 ? -11.171 -4.833 34.870 1.00 47.69 78 GLU A N 1
ATOM 566 C CA . GLU A 1 78 ? -11.268 -5.874 33.868 1.00 47.69 78 GLU A CA 1
ATOM 567 C C . GLU A 1 78 ? -11.470 -5.152 32.537 1.00 47.69 78 GLU A C 1
ATOM 569 O O . GLU A 1 78 ? -12.463 -4.448 32.338 1.00 47.69 78 GLU A O 1
ATOM 574 N N . VAL A 1 79 ? -10.460 -5.200 31.665 1.00 57.78 79 VAL A N 1
ATOM 575 C CA . VAL A 1 79 ? -10.530 -4.551 30.357 1.00 57.78 79 VAL A CA 1
ATOM 576 C C . VAL A 1 79 ? -11.501 -5.383 29.534 1.00 57.78 79 VAL A C 1
ATOM 578 O O . VAL A 1 79 ? -11.103 -6.333 28.861 1.00 57.78 79 VAL A O 1
ATOM 581 N N . VAL A 1 80 ? -12.791 -5.061 29.643 1.00 68.00 80 VAL A N 1
ATOM 582 C CA . VAL A 1 80 ? -13.849 -5.669 28.838 1.00 68.00 80 VAL A CA 1
ATOM 583 C C . VAL A 1 80 ? -13.450 -5.478 27.383 1.00 68.00 80 VAL A C 1
ATOM 585 O O . VAL A 1 80 ? -13.355 -4.350 26.894 1.00 68.00 80 VAL A O 1
ATOM 588 N N . GLN A 1 81 ? -13.140 -6.580 26.699 1.00 73.31 81 GLN A N 1
ATOM 589 C CA . GLN A 1 81 ? -12.780 -6.506 25.293 1.00 73.31 81 GLN A CA 1
ATOM 590 C C . GLN A 1 81 ? -13.988 -5.974 24.519 1.00 73.31 81 GLN A C 1
ATOM 592 O O . GLN A 1 81 ? -15.078 -6.537 24.648 1.00 73.31 81 GLN A O 1
ATOM 597 N N . PRO A 1 82 ? -13.833 -4.905 23.720 1.00 80.81 82 PRO A N 1
ATOM 598 C CA . PRO A 1 82 ? -14.963 -4.354 23.000 1.00 80.81 82 PRO A CA 1
ATOM 599 C C . PRO A 1 82 ? -15.454 -5.379 21.977 1.00 80.81 82 PRO A C 1
ATOM 601 O O . PRO A 1 82 ? -14.661 -6.068 21.323 1.00 80.81 82 PRO A O 1
ATOM 604 N N . GLN A 1 83 ? -16.775 -5.472 21.844 1.00 88.25 83 GLN A N 1
ATOM 605 C CA . GLN A 1 83 ? -17.413 -6.286 20.821 1.00 88.25 83 GLN A CA 1
ATOM 606 C C . GLN A 1 83 ? -17.004 -5.767 19.438 1.00 88.25 83 GLN A C 1
ATOM 608 O O . GLN A 1 83 ? -17.030 -4.562 19.177 1.00 88.25 83 GLN A O 1
ATOM 613 N N . ARG A 1 84 ? -16.583 -6.676 18.553 1.00 91.44 84 ARG A N 1
ATOM 614 C CA . ARG A 1 84 ? -16.059 -6.335 17.225 1.00 91.44 84 ARG A CA 1
ATOM 615 C C . ARG A 1 84 ? -16.800 -7.070 16.122 1.00 91.44 84 ARG A C 1
ATOM 617 O O . ARG A 1 84 ? -16.980 -8.286 16.175 1.00 91.44 84 ARG A O 1
ATOM 624 N N . SER A 1 85 ? -17.142 -6.339 15.068 1.00 93.94 85 SER A N 1
ATOM 625 C CA . SER A 1 85 ? -17.746 -6.895 13.862 1.00 93.94 85 SER A CA 1
ATOM 626 C C . SER A 1 85 ? -16.678 -7.391 12.885 1.00 93.94 85 SER A C 1
ATOM 628 O O . SER A 1 85 ? -16.023 -6.603 12.194 1.00 93.94 85 SER A O 1
ATOM 630 N N . LYS A 1 86 ? -16.546 -8.719 12.760 1.00 93.75 86 LYS A N 1
ATOM 631 C CA . LYS A 1 86 ? -15.631 -9.358 11.792 1.00 93.75 86 LYS A CA 1
ATOM 632 C C . LYS A 1 86 ? -15.925 -8.946 10.343 1.00 93.75 86 LYS A C 1
ATOM 634 O O . LYS A 1 86 ? -15.005 -8.857 9.535 1.00 93.75 86 LYS A O 1
ATOM 639 N N . LEU A 1 87 ? -17.187 -8.646 10.020 1.00 95.69 87 LEU A N 1
ATOM 640 C CA . LEU A 1 87 ? -17.595 -8.199 8.684 1.00 95.69 87 LEU A CA 1
ATOM 641 C C . LEU A 1 87 ? -17.029 -6.818 8.341 1.00 95.69 87 LEU A C 1
ATOM 643 O O . LEU A 1 87 ? -16.478 -6.641 7.260 1.00 95.69 87 LEU A O 1
ATOM 647 N N . VAL A 1 88 ? -17.117 -5.853 9.262 1.00 95.88 88 VAL A N 1
ATOM 648 C CA . VAL A 1 88 ? -16.573 -4.497 9.054 1.00 95.88 88 VAL A CA 1
ATOM 649 C C . VAL A 1 88 ? -15.050 -4.537 8.956 1.00 95.88 88 VAL A C 1
ATOM 651 O O . VAL A 1 88 ? -14.461 -3.878 8.099 1.00 95.88 88 VAL A O 1
ATOM 654 N N . GLN A 1 89 ? -14.416 -5.350 9.800 1.00 95.62 89 GLN A N 1
ATOM 655 C CA . GLN A 1 89 ? -12.975 -5.567 9.768 1.00 95.62 89 GLN A CA 1
ATOM 656 C C . GLN A 1 89 ? -12.523 -6.140 8.416 1.00 95.62 89 GLN A C 1
ATOM 658 O O . GLN A 1 89 ? -11.642 -5.579 7.761 1.00 95.62 89 GLN A O 1
ATOM 663 N N . GLY A 1 90 ? -13.168 -7.227 7.978 1.00 96.94 90 GLY A N 1
ATOM 664 C CA . GLY A 1 90 ? -12.901 -7.875 6.699 1.00 96.94 90 GLY A CA 1
ATOM 665 C C . GLY A 1 90 ? -13.174 -6.948 5.518 1.00 96.94 90 GLY A C 1
ATOM 666 O O . GLY A 1 90 ? -12.361 -6.890 4.602 1.00 96.94 90 GLY A O 1
ATOM 667 N N . TRP A 1 91 ? -14.252 -6.158 5.567 1.00 98.00 91 TRP A N 1
ATOM 668 C CA . TRP A 1 91 ? -14.559 -5.134 4.566 1.00 98.00 91 TRP A CA 1
ATOM 669 C C . TRP A 1 91 ? -13.442 -4.096 4.450 1.00 98.00 91 TRP A C 1
ATOM 671 O O . TRP A 1 91 ? -12.991 -3.809 3.343 1.00 98.00 91 TRP A O 1
ATOM 681 N N . GLY A 1 92 ? -12.946 -3.584 5.581 1.00 97.44 92 GLY A N 1
ATOM 682 C CA . GLY A 1 92 ? -11.834 -2.638 5.614 1.00 97.44 92 GLY A CA 1
ATOM 683 C C . GLY A 1 92 ? -10.579 -3.186 4.936 1.00 97.44 92 GLY A C 1
ATOM 684 O O . GLY A 1 92 ? -10.020 -2.532 4.058 1.00 97.44 92 GLY A O 1
ATOM 685 N N . VAL A 1 93 ? -10.165 -4.406 5.286 1.00 98.06 93 VAL A N 1
ATOM 686 C CA . VAL A 1 93 ? -8.969 -5.045 4.711 1.00 98.06 93 VAL A CA 1
ATOM 687 C C . VAL A 1 93 ? -9.172 -5.396 3.238 1.00 98.06 93 VAL A C 1
ATOM 689 O O . VAL A 1 93 ? -8.353 -5.029 2.393 1.00 98.06 93 VAL A O 1
ATOM 692 N N . PHE A 1 94 ? -10.278 -6.066 2.912 1.00 98.06 94 PHE A N 1
ATOM 693 C CA . PHE A 1 94 ? -10.593 -6.485 1.550 1.00 98.06 94 PHE A CA 1
ATOM 694 C C . PHE A 1 94 ? -10.702 -5.292 0.604 1.00 98.06 94 PHE A C 1
ATOM 696 O O . PHE A 1 94 ? -10.127 -5.327 -0.479 1.00 98.06 94 PHE A O 1
ATOM 703 N N . GLY A 1 95 ? -11.376 -4.214 1.011 1.00 97.94 95 GLY A N 1
ATOM 704 C CA . GLY A 1 95 ? -11.511 -3.022 0.180 1.00 97.94 95 GLY A CA 1
ATOM 705 C C . GLY A 1 95 ? -10.170 -2.347 -0.116 1.00 97.94 95 GLY A C 1
ATOM 706 O O . GLY A 1 95 ? -9.965 -1.874 -1.233 1.00 97.94 95 GLY A O 1
ATOM 707 N N . VAL A 1 96 ? -9.219 -2.356 0.827 1.00 98.25 96 VAL A N 1
ATOM 708 C CA . VAL A 1 96 ? -7.854 -1.860 0.571 1.00 98.25 96 VAL A CA 1
ATOM 709 C C . VAL A 1 96 ? -7.119 -2.772 -0.411 1.00 98.25 96 VAL A C 1
ATOM 711 O O . VAL A 1 96 ? -6.541 -2.277 -1.378 1.00 98.25 96 VAL A O 1
ATOM 714 N N . CYS A 1 97 ? -7.182 -4.093 -0.223 1.00 98.25 97 CYS A N 1
ATOM 715 C CA . CYS A 1 97 ? -6.594 -5.048 -1.165 1.00 98.25 97 CYS A CA 1
ATOM 716 C C . CYS A 1 97 ? -7.198 -4.914 -2.570 1.00 98.25 97 CYS A C 1
ATOM 718 O O . CYS A 1 97 ? -6.459 -4.941 -3.551 1.00 98.25 97 CYS A O 1
ATOM 720 N N . ALA A 1 98 ? -8.513 -4.714 -2.676 1.00 97.88 98 ALA A N 1
ATOM 721 C CA . ALA A 1 98 ? -9.208 -4.499 -3.941 1.00 97.88 98 ALA A CA 1
ATOM 722 C C . ALA A 1 98 ? -8.776 -3.189 -4.616 1.00 97.88 98 ALA A C 1
ATOM 724 O O . ALA A 1 98 ? -8.515 -3.183 -5.817 1.00 97.88 98 ALA A O 1
ATOM 725 N N . TYR A 1 99 ? -8.632 -2.098 -3.856 1.00 96.50 99 TYR A N 1
ATOM 726 C CA . TYR A 1 99 ? -8.129 -0.821 -4.370 1.00 96.50 99 TYR A CA 1
ATOM 727 C C . TYR A 1 99 ? -6.710 -0.951 -4.949 1.00 96.50 99 TYR A C 1
ATOM 729 O O . TYR A 1 99 ? -6.460 -0.520 -6.077 1.00 96.50 99 TYR A O 1
ATOM 737 N N . LEU A 1 100 ? -5.791 -1.595 -4.219 1.00 96.31 100 LEU A N 1
ATOM 738 C CA . LEU A 1 100 ? -4.427 -1.839 -4.702 1.00 96.31 100 LEU A CA 1
ATOM 739 C C . LEU A 1 100 ? -4.414 -2.799 -5.902 1.00 96.31 100 LEU A C 1
ATOM 741 O O . LEU A 1 100 ? -3.733 -2.545 -6.896 1.00 96.31 100 LEU A O 1
ATOM 745 N N . GLY A 1 101 ? -5.201 -3.875 -5.835 1.00 96.94 101 GLY A N 1
ATOM 746 C CA . GLY A 1 101 ? -5.320 -4.873 -6.896 1.00 96.94 101 GLY A CA 1
ATOM 747 C C . GLY A 1 101 ? -5.870 -4.288 -8.195 1.00 96.94 101 GLY A C 1
ATOM 748 O O . GLY A 1 101 ? -5.372 -4.616 -9.271 1.00 96.94 101 GLY A O 1
ATOM 749 N N . TYR A 1 102 ? -6.822 -3.358 -8.112 1.00 96.25 102 TYR A N 1
ATOM 750 C CA . TYR A 1 102 ? -7.312 -2.612 -9.272 1.00 96.25 102 TYR A CA 1
ATOM 751 C C . TYR A 1 102 ? -6.197 -1.793 -9.937 1.00 96.25 102 TYR A C 1
ATOM 753 O O . TYR A 1 102 ? -6.085 -1.779 -11.165 1.00 96.25 102 TYR A O 1
ATOM 761 N N . GLY A 1 103 ? -5.332 -1.158 -9.138 1.00 93.44 103 GLY A N 1
ATOM 762 C CA . GLY A 1 103 ? -4.131 -0.485 -9.634 1.00 93.44 103 GLY A CA 1
ATOM 763 C C . GLY A 1 103 ? -3.224 -1.438 -10.414 1.00 93.44 103 GLY A C 1
ATOM 764 O O . GLY A 1 103 ? -2.872 -1.151 -11.557 1.00 93.44 103 GLY A O 1
ATOM 765 N N . VAL A 1 104 ? -2.926 -2.612 -9.849 1.00 96.00 104 VAL A N 1
ATOM 766 C CA . VAL A 1 104 ? -2.127 -3.654 -10.518 1.00 96.00 104 VAL A CA 1
ATOM 767 C C . VAL A 1 104 ? -2.762 -4.070 -11.846 1.00 96.00 104 VAL A C 1
ATOM 769 O O . VAL A 1 104 ? -2.099 -4.018 -12.879 1.00 96.00 104 VAL A O 1
ATOM 772 N N . GLN A 1 105 ? -4.055 -4.405 -11.857 1.00 96.88 105 GLN A N 1
ATOM 773 C CA . GLN A 1 105 ? -4.767 -4.836 -13.068 1.00 96.88 105 GLN A CA 1
ATOM 774 C C . GLN A 1 105 ? -4.704 -3.806 -14.200 1.00 96.88 105 GLN A C 1
ATOM 776 O O . GLN A 1 105 ? -4.627 -4.176 -15.370 1.00 96.88 105 GLN A O 1
ATOM 781 N N . LYS A 1 106 ? -4.719 -2.511 -13.871 1.00 93.44 106 LYS A N 1
ATOM 782 C CA . LYS A 1 106 ? -4.607 -1.437 -14.865 1.00 93.44 106 LYS A CA 1
ATOM 783 C C . LYS A 1 106 ? -3.201 -1.291 -15.435 1.00 93.44 106 LYS A C 1
ATOM 785 O O . LYS A 1 106 ? -3.075 -0.928 -16.601 1.00 93.44 106 LYS A O 1
ATOM 790 N N . VAL A 1 107 ? -2.171 -1.536 -14.631 1.00 93.19 107 VAL A N 1
ATOM 791 C CA . VAL A 1 107 ? -0.769 -1.301 -15.008 1.00 93.19 107 VAL A CA 1
ATOM 792 C C . VAL A 1 107 ? -0.156 -2.511 -15.720 1.00 93.19 107 VAL A C 1
ATOM 794 O O . VAL A 1 107 ? 0.632 -2.333 -16.644 1.00 93.19 107 VAL A O 1
ATOM 797 N N . VAL A 1 108 ? -0.569 -3.734 -15.376 1.00 95.62 108 VAL A N 1
ATOM 798 C CA . VAL A 1 108 ? -0.066 -4.983 -15.980 1.00 95.62 108 VAL A CA 1
ATOM 799 C C . VAL A 1 108 ? -0.041 -4.977 -17.517 1.00 95.62 108 VAL A C 1
ATOM 801 O O . VAL A 1 108 ? 1.038 -5.221 -18.053 1.00 95.62 108 VAL A O 1
ATOM 804 N N . PRO A 1 109 ? -1.131 -4.682 -18.256 1.00 93.88 109 PRO A N 1
ATOM 805 C CA . PRO A 1 109 ? -1.091 -4.750 -19.721 1.00 93.88 109 PRO A CA 1
ATOM 806 C C . PRO A 1 109 ? -0.083 -3.764 -20.327 1.00 93.88 109 PRO A C 1
ATOM 808 O O . PRO A 1 109 ? 0.651 -4.121 -21.239 1.00 93.88 109 PRO A O 1
ATOM 811 N N . ILE A 1 110 ? 0.035 -2.561 -19.752 1.00 91.81 110 ILE A N 1
ATOM 812 C CA . ILE A 1 110 ? 1.014 -1.547 -20.178 1.00 91.81 110 ILE A CA 1
ATOM 813 C C . ILE A 1 110 ? 2.443 -2.081 -20.031 1.00 91.81 110 ILE A C 1
ATOM 815 O O . ILE A 1 110 ? 3.292 -1.848 -20.892 1.00 91.81 110 ILE A O 1
ATOM 819 N N . VAL A 1 111 ? 2.715 -2.777 -18.925 1.00 95.25 111 VAL A N 1
ATOM 820 C CA . VAL A 1 111 ? 4.032 -3.349 -18.649 1.00 95.25 111 VAL A CA 1
ATOM 821 C C . VAL A 1 111 ? 4.330 -4.500 -19.597 1.00 95.25 111 VAL A C 1
ATOM 823 O O . VAL A 1 111 ? 5.406 -4.511 -20.183 1.00 95.25 111 VAL A O 1
ATOM 826 N N . LEU A 1 112 ? 3.395 -5.433 -19.792 1.00 94.56 112 LEU A N 1
ATOM 827 C CA . LEU A 1 112 ? 3.597 -6.570 -20.696 1.00 94.56 112 LEU A CA 1
ATOM 828 C C . LEU A 1 112 ? 3.887 -6.107 -22.131 1.00 94.56 112 LEU A C 1
ATOM 830 O O . LEU A 1 112 ? 4.850 -6.582 -22.733 1.00 94.56 112 LEU A O 1
ATOM 834 N N . ASP A 1 113 ? 3.134 -5.125 -22.630 1.00 92.88 113 ASP A N 1
ATOM 835 C CA . ASP A 1 113 ? 3.357 -4.540 -23.955 1.00 92.88 113 ASP A CA 1
ATOM 836 C C . ASP A 1 113 ? 4.742 -3.880 -24.054 1.00 92.88 113 ASP A C 1
ATOM 838 O O . ASP A 1 113 ? 5.472 -4.068 -25.029 1.00 92.88 113 ASP A O 1
ATOM 842 N N . GLY A 1 114 ? 5.143 -3.116 -23.034 1.00 92.25 114 GLY A N 1
ATOM 843 C CA . GLY A 1 114 ? 6.429 -2.422 -23.041 1.00 92.25 114 GLY A CA 1
ATOM 844 C C . GLY A 1 114 ? 7.638 -3.335 -22.814 1.00 92.25 114 GLY A C 1
ATOM 845 O O . GLY A 1 114 ? 8.707 -3.048 -23.352 1.00 92.25 114 GLY A O 1
ATOM 846 N N . LEU A 1 115 ? 7.494 -4.456 -22.100 1.00 93.38 115 LEU A N 1
ATOM 847 C CA . LEU A 1 115 ? 8.561 -5.456 -21.956 1.00 93.38 115 LEU A CA 1
ATOM 848 C C . LEU A 1 115 ? 8.917 -6.101 -23.302 1.00 93.38 115 LEU A C 1
ATOM 850 O O . LEU A 1 115 ? 10.090 -6.367 -23.552 1.00 93.38 115 LEU A O 1
ATOM 854 N N . GLY A 1 116 ? 7.941 -6.273 -24.200 1.00 92.06 116 GLY A N 1
ATOM 855 C CA . GLY A 1 116 ? 8.180 -6.757 -25.565 1.00 92.06 116 GLY A CA 1
ATOM 856 C C . GLY A 1 116 ? 8.999 -5.798 -26.440 1.00 92.06 116 GLY A C 1
ATOM 857 O O . GLY A 1 116 ? 9.524 -6.208 -27.470 1.00 92.06 116 GLY A O 1
ATOM 858 N N . SER A 1 117 ? 9.140 -4.535 -26.027 1.00 92.12 117 SER A N 1
ATOM 859 C CA . SER A 1 117 ? 9.943 -3.521 -26.726 1.00 92.12 117 SER A CA 1
ATOM 860 C C . SER A 1 117 ? 11.374 -3.375 -26.193 1.00 92.12 117 SER A C 1
ATOM 862 O O . SER A 1 117 ? 12.092 -2.471 -26.615 1.00 92.12 117 SER A O 1
ATOM 864 N N . ILE A 1 118 ? 11.792 -4.238 -25.260 1.00 94.19 118 ILE A N 1
ATOM 865 C CA . ILE A 1 118 ? 13.162 -4.248 -24.742 1.00 94.19 118 ILE A CA 1
ATOM 866 C C . ILE A 1 118 ? 14.094 -4.886 -25.778 1.00 94.19 118 ILE A C 1
ATOM 868 O O . ILE A 1 118 ? 13.965 -6.064 -26.104 1.00 94.19 118 ILE A O 1
ATOM 872 N N . ASP A 1 119 ? 15.069 -4.117 -26.257 1.00 93.31 119 ASP A N 1
ATOM 873 C CA . ASP A 1 119 ? 16.014 -4.520 -27.306 1.00 93.31 119 ASP A CA 1
ATOM 874 C C . ASP A 1 119 ? 17.461 -4.656 -26.807 1.00 93.31 119 ASP A C 1
ATOM 876 O O . ASP A 1 119 ? 18.289 -5.321 -27.431 1.00 93.31 119 ASP A O 1
ATOM 880 N N . SER A 1 120 ? 17.776 -4.047 -25.663 1.00 94.50 120 SER A N 1
ATOM 881 C CA . SER A 1 120 ? 19.149 -3.860 -25.205 1.00 94.50 120 SER A CA 1
ATOM 882 C C . SER A 1 120 ? 19.417 -4.547 -23.867 1.00 94.50 120 SER A C 1
ATOM 884 O O . SER A 1 120 ? 18.631 -4.455 -22.928 1.00 94.50 120 SER A O 1
ATOM 886 N N . TRP A 1 121 ? 20.594 -5.158 -23.706 1.00 94.50 121 TRP A N 1
ATOM 887 C CA . TRP A 1 121 ? 20.978 -5.835 -22.455 1.00 94.50 121 TRP A CA 1
ATOM 888 C C . TRP A 1 121 ? 21.014 -4.898 -21.231 1.00 94.50 121 TRP A C 1
ATOM 890 O O . TRP A 1 121 ? 20.695 -5.311 -20.118 1.00 94.50 121 TRP A O 1
ATOM 900 N N . TRP A 1 122 ? 21.349 -3.616 -21.416 1.00 93.88 122 TRP A N 1
ATOM 901 C CA . TRP A 1 122 ? 21.352 -2.645 -20.317 1.00 93.88 122 TRP A CA 1
ATOM 902 C C . TRP A 1 122 ? 19.931 -2.308 -19.839 1.00 93.88 122 TRP A C 1
ATOM 904 O O . TRP A 1 122 ? 19.752 -1.987 -18.667 1.00 93.88 122 TRP A O 1
ATOM 914 N N . GLN A 1 123 ? 18.911 -2.419 -20.703 1.00 95.12 123 GLN A N 1
ATOM 915 C CA . GLN A 1 123 ? 17.504 -2.222 -20.324 1.00 95.12 123 GLN A CA 1
ATOM 916 C C . GLN A 1 123 ? 17.039 -3.344 -19.397 1.00 95.12 123 GLN A C 1
ATOM 918 O O . GLN A 1 123 ? 16.345 -3.075 -18.421 1.00 95.12 123 GLN A O 1
ATOM 923 N N . TRP A 1 124 ? 17.491 -4.578 -19.637 1.00 95.88 124 TRP A N 1
ATOM 924 C CA . TRP A 1 124 ? 17.301 -5.691 -18.705 1.00 95.88 124 TRP A CA 1
ATOM 925 C C . TRP A 1 124 ? 17.998 -5.444 -17.365 1.00 95.88 124 TRP A C 1
ATOM 927 O O . TRP A 1 124 ? 17.419 -5.713 -16.314 1.00 95.88 124 TRP A O 1
ATOM 937 N N . GLY A 1 125 ? 19.205 -4.868 -17.387 1.00 97.06 125 GLY A N 1
ATOM 938 C CA . GLY A 1 125 ? 19.900 -4.427 -16.175 1.00 97.06 125 GLY A CA 1
ATOM 939 C C . GLY A 1 125 ? 19.109 -3.374 -15.390 1.00 97.06 125 GLY A C 1
ATOM 940 O O . GLY A 1 125 ? 18.949 -3.506 -14.177 1.00 97.06 125 GLY A O 1
ATOM 941 N N . LEU A 1 126 ? 18.553 -2.367 -16.074 1.00 96.12 126 LEU A N 1
ATOM 942 C CA . LEU A 1 126 ? 17.676 -1.367 -15.455 1.00 96.12 126 LEU A CA 1
ATOM 943 C C . LEU A 1 126 ? 16.388 -1.981 -14.915 1.00 96.12 126 LEU A C 1
ATOM 945 O O . LEU A 1 126 ? 15.965 -1.605 -13.827 1.00 96.12 126 LEU A O 1
ATOM 949 N N . LEU A 1 127 ? 15.782 -2.924 -15.639 1.00 96.88 127 LEU A N 1
ATOM 950 C CA . LEU A 1 127 ? 14.616 -3.659 -15.164 1.00 96.88 127 LEU A CA 1
ATOM 951 C C . LEU A 1 127 ? 14.941 -4.390 -13.865 1.00 96.88 127 LEU A C 1
ATOM 953 O O . LEU A 1 127 ? 14.282 -4.144 -12.862 1.00 96.88 127 LEU A O 1
ATOM 957 N N . ALA A 1 128 ? 15.985 -5.219 -13.847 1.00 97.88 128 ALA A N 1
ATOM 958 C CA . ALA A 1 128 ? 16.380 -5.966 -12.657 1.00 97.88 128 ALA A CA 1
ATOM 959 C C . ALA A 1 128 ? 16.670 -5.039 -11.464 1.00 97.88 128 ALA A C 1
ATOM 961 O O . ALA A 1 128 ? 16.149 -5.258 -10.370 1.00 97.88 128 ALA A O 1
ATOM 962 N N . ALA A 1 129 ? 17.438 -3.966 -11.681 1.00 97.62 129 ALA A N 1
ATOM 963 C CA . ALA A 1 129 ? 17.727 -2.979 -10.645 1.00 97.62 129 ALA A CA 1
ATOM 964 C C . ALA A 1 129 ? 16.453 -2.286 -10.133 1.00 97.62 129 ALA A C 1
ATOM 966 O O . ALA A 1 129 ? 16.282 -2.137 -8.923 1.00 97.62 129 ALA A O 1
ATOM 967 N N . ASN A 1 130 ? 15.537 -1.910 -11.031 1.00 97.19 130 ASN A N 1
ATOM 968 C CA . ASN A 1 130 ? 14.273 -1.273 -10.674 1.00 97.19 130 ASN A CA 1
ATOM 969 C C . ASN A 1 130 ? 13.364 -2.214 -9.872 1.00 97.19 130 ASN A C 1
ATOM 971 O O . ASN A 1 130 ? 12.828 -1.815 -8.842 1.00 97.19 130 ASN A O 1
ATOM 975 N N . LEU A 1 131 ? 13.234 -3.477 -10.290 1.00 97.94 131 LEU A N 1
ATOM 976 C CA . LEU A 1 131 ? 12.447 -4.478 -9.567 1.00 97.94 131 LEU A CA 1
ATOM 977 C C . LEU A 1 131 ? 12.977 -4.682 -8.142 1.00 97.94 131 LEU A C 1
ATOM 979 O O . LEU A 1 131 ? 12.192 -4.684 -7.197 1.00 97.94 131 LEU A O 1
ATOM 983 N N . LEU A 1 132 ? 14.299 -4.797 -7.973 1.00 98.19 132 LEU A N 1
ATOM 984 C CA . LEU A 1 132 ? 14.927 -4.929 -6.654 1.00 98.19 132 LEU A CA 1
ATOM 985 C C . LEU A 1 132 ? 14.714 -3.683 -5.789 1.00 98.19 132 LEU A C 1
ATOM 987 O O . LEU A 1 132 ? 14.386 -3.798 -4.605 1.00 98.19 132 LEU A O 1
ATOM 991 N N . PHE A 1 133 ? 14.866 -2.496 -6.379 1.00 97.19 133 PHE A N 1
ATOM 992 C CA . PHE A 1 133 ? 14.639 -1.232 -5.688 1.00 97.19 133 PHE A CA 1
ATOM 993 C C . PHE A 1 133 ? 13.201 -1.128 -5.170 1.00 97.19 133 PHE A C 1
ATOM 995 O O . PHE A 1 133 ? 13.002 -0.899 -3.977 1.00 97.19 133 PHE A O 1
ATOM 1002 N N . PHE A 1 134 ? 12.203 -1.355 -6.027 1.00 97.56 134 PHE A N 1
ATOM 1003 C CA . PHE A 1 134 ? 10.793 -1.286 -5.641 1.00 97.56 134 PHE A CA 1
ATOM 1004 C C . PHE A 1 134 ? 10.396 -2.398 -4.667 1.00 97.56 134 PHE A C 1
ATOM 1006 O O . PHE A 1 134 ? 9.672 -2.129 -3.708 1.00 97.56 134 PHE A O 1
ATOM 1013 N N . ALA A 1 135 ? 10.907 -3.620 -4.841 1.00 97.62 135 ALA A N 1
ATOM 1014 C CA . ALA A 1 135 ? 10.675 -4.708 -3.893 1.00 97.62 135 ALA A CA 1
ATOM 1015 C C . ALA A 1 135 ? 11.152 -4.336 -2.481 1.00 97.62 135 ALA A C 1
ATOM 1017 O O . ALA A 1 135 ? 10.443 -4.567 -1.502 1.00 97.62 135 ALA A O 1
ATOM 1018 N N . TYR A 1 136 ? 12.326 -3.713 -2.361 1.00 97.88 136 TYR A N 1
ATOM 1019 C CA . TYR A 1 136 ? 12.880 -3.345 -1.061 1.00 97.88 136 TYR A CA 1
ATOM 1020 C C . TYR A 1 136 ? 12.278 -2.058 -0.481 1.00 97.88 136 TYR A C 1
ATOM 1022 O O . TYR A 1 136 ? 11.841 -2.038 0.671 1.00 97.88 136 TYR A O 1
ATOM 1030 N N . VAL A 1 137 ? 12.272 -0.966 -1.248 1.00 96.81 137 VAL A N 1
ATOM 1031 C CA . VAL A 1 137 ? 11.861 0.356 -0.755 1.00 96.81 137 VAL A CA 1
ATOM 1032 C C . VAL A 1 137 ? 10.350 0.434 -0.608 1.00 96.81 137 VAL A C 1
ATOM 1034 O O . VAL A 1 137 ? 9.866 0.765 0.474 1.00 96.81 137 VAL A O 1
ATOM 1037 N N . GLU A 1 138 ? 9.599 0.105 -1.656 1.00 95.19 138 GLU A N 1
ATOM 1038 C CA . GLU A 1 138 ? 8.140 0.170 -1.597 1.00 95.19 138 GLU A CA 1
ATOM 1039 C C . GLU A 1 138 ? 7.551 -1.079 -0.952 1.00 95.19 138 GLU A C 1
ATOM 1041 O O . GLU A 1 138 ? 6.798 -0.952 0.007 1.00 95.19 138 GLU A O 1
ATOM 1046 N N . GLY A 1 139 ? 7.920 -2.277 -1.411 1.00 96.56 139 GLY A N 1
ATOM 1047 C CA . GLY A 1 139 ? 7.370 -3.539 -0.908 1.00 96.56 139 GLY A CA 1
ATOM 1048 C C . GLY A 1 139 ? 7.693 -3.782 0.567 1.00 96.56 139 GLY A C 1
ATOM 1049 O O . GLY A 1 139 ? 6.800 -3.813 1.417 1.00 96.56 139 GLY A O 1
ATOM 1050 N N . TYR A 1 140 ? 8.976 -3.929 0.894 1.00 97.56 140 TYR A N 1
ATOM 1051 C CA . TYR A 1 140 ? 9.399 -4.275 2.249 1.00 97.56 140 TYR A CA 1
ATOM 1052 C C . TYR A 1 140 ? 9.308 -3.090 3.226 1.00 97.56 140 TYR A C 1
ATOM 1054 O O . TYR A 1 140 ? 8.574 -3.159 4.215 1.00 97.56 140 TYR A O 1
ATOM 1062 N N . LYS A 1 141 ? 10.013 -1.976 2.979 1.00 96.38 141 LYS A N 1
ATOM 1063 C CA . LYS A 1 141 ? 10.007 -0.849 3.932 1.00 96.38 141 LYS A CA 1
ATOM 1064 C C . LYS A 1 141 ? 8.680 -0.094 3.951 1.00 96.38 141 LYS A C 1
ATOM 1066 O O . LYS A 1 141 ? 8.173 0.212 5.027 1.00 96.38 141 LYS A O 1
ATOM 1071 N N . GLY A 1 142 ? 8.143 0.237 2.779 1.00 95.06 142 GLY A N 1
ATOM 1072 C CA . GLY A 1 142 ? 6.924 1.031 2.654 1.00 95.06 142 GLY A CA 1
ATOM 1073 C C . GLY A 1 142 ? 5.687 0.254 3.092 1.00 95.06 142 GLY A C 1
ATOM 1074 O O . GLY A 1 142 ? 5.019 0.622 4.065 1.00 95.06 142 GLY A O 1
ATOM 1075 N N . PHE A 1 143 ? 5.386 -0.834 2.385 1.00 97.19 143 PHE A N 1
ATOM 1076 C CA . PHE A 1 143 ? 4.182 -1.611 2.615 1.00 97.19 143 PHE A CA 1
ATOM 1077 C C . PHE A 1 143 ? 4.300 -2.493 3.855 1.00 97.19 143 PHE A C 1
ATOM 1079 O O . PHE A 1 143 ? 3.587 -2.253 4.829 1.00 97.19 143 PHE A O 1
ATOM 1086 N N . GLN A 1 144 ? 5.212 -3.466 3.862 1.00 97.62 144 GLN A N 1
ATOM 1087 C CA . GLN A 1 144 ? 5.246 -4.503 4.895 1.00 97.62 144 GLN A CA 1
ATOM 1088 C C . GLN A 1 144 ? 5.542 -3.965 6.301 1.00 97.62 144 GLN A C 1
ATOM 1090 O O . GLN A 1 144 ? 4.870 -4.373 7.246 1.00 97.62 144 GLN A O 1
ATOM 1095 N N . LEU A 1 145 ? 6.514 -3.064 6.466 1.00 96.25 145 LEU A N 1
ATOM 1096 C CA . LEU A 1 145 ? 6.861 -2.527 7.791 1.00 96.25 145 LEU A CA 1
ATOM 1097 C C . LEU A 1 145 ? 5.989 -1.339 8.223 1.00 96.25 145 LEU A C 1
ATOM 1099 O O . LEU A 1 145 ? 5.900 -1.049 9.414 1.00 96.25 145 LEU A O 1
ATOM 1103 N N . GLY A 1 146 ? 5.359 -0.637 7.277 1.00 94.94 146 GLY A N 1
ATOM 1104 C CA . GLY A 1 146 ? 4.695 0.639 7.540 1.00 94.94 146 GLY A CA 1
ATOM 1105 C C . GLY A 1 146 ? 3.195 0.640 7.264 1.00 94.94 146 GLY A C 1
ATOM 1106 O O . GLY A 1 146 ? 2.390 0.899 8.160 1.00 94.94 146 GLY A O 1
ATOM 1107 N N . PHE A 1 147 ? 2.800 0.464 6.005 1.00 96.31 147 PHE A N 1
ATOM 1108 C CA . PHE A 1 147 ? 1.405 0.600 5.578 1.00 96.31 147 PHE A CA 1
ATOM 1109 C C . PHE A 1 147 ? 0.534 -0.569 6.047 1.00 96.31 147 PHE A C 1
ATOM 1111 O O . PHE A 1 147 ? -0.490 -0.343 6.688 1.00 96.31 147 PHE A O 1
ATOM 1118 N N . SER A 1 148 ? 0.957 -1.801 5.778 1.00 97.81 148 SER A N 1
ATOM 1119 C CA . SER A 1 148 ? 0.201 -3.029 6.026 1.00 97.81 148 SER A CA 1
ATOM 1120 C C . SER A 1 148 ? -0.167 -3.247 7.498 1.00 97.81 148 SER A C 1
ATOM 1122 O O . SER A 1 148 ? -1.358 -3.412 7.776 1.00 97.81 148 SER A O 1
ATOM 1124 N N . PRO A 1 149 ? 0.768 -3.177 8.472 1.00 97.06 149 PRO A N 1
ATOM 1125 C CA . PRO A 1 149 ? 0.414 -3.342 9.882 1.00 97.06 149 PRO A CA 1
ATOM 1126 C C . PRO A 1 149 ? -0.536 -2.242 10.368 1.00 97.06 149 PRO A C 1
ATOM 1128 O O . PRO A 1 149 ? -1.426 -2.517 11.170 1.00 97.06 149 PRO A O 1
ATOM 1131 N N . ARG A 1 150 ? -0.425 -1.019 9.830 1.00 95.75 150 ARG A N 1
ATOM 1132 C CA . ARG A 1 150 ? -1.343 0.080 10.153 1.00 95.75 150 ARG A CA 1
ATOM 1133 C C . ARG A 1 150 ? -2.744 -0.142 9.590 1.00 95.75 150 ARG A C 1
ATOM 1135 O O . ARG A 1 150 ? -3.712 0.099 10.302 1.00 95.75 150 ARG A O 1
ATOM 1142 N N . VAL A 1 151 ? -2.862 -0.588 8.337 1.00 97.75 151 VAL A N 1
ATOM 1143 C CA . VAL A 1 151 ? -4.155 -0.923 7.713 1.00 97.75 151 VAL A CA 1
ATOM 1144 C C . VAL A 1 151 ? -4.879 -1.963 8.555 1.00 97.75 151 VAL A C 1
ATOM 1146 O O . VAL A 1 151 ? -6.042 -1.770 8.904 1.00 97.75 151 VAL A O 1
ATOM 1149 N N . VAL A 1 152 ? -4.170 -3.020 8.958 1.00 97.44 152 VAL A N 1
ATOM 1150 C CA . VAL A 1 152 ? -4.739 -4.058 9.816 1.00 97.44 152 VAL A CA 1
ATOM 1151 C C . VAL A 1 152 ? -5.099 -3.479 11.188 1.00 97.44 152 VAL A C 1
ATOM 1153 O O . VAL A 1 152 ? -6.248 -3.612 11.592 1.00 97.44 152 VAL A O 1
ATOM 1156 N N . ALA A 1 153 ? -4.212 -2.749 11.873 1.00 95.75 153 ALA A N 1
ATOM 1157 C CA . ALA A 1 153 ? -4.526 -2.122 13.167 1.00 95.75 153 ALA A CA 1
ATOM 1158 C C . ALA A 1 153 ? -5.770 -1.212 13.110 1.00 95.75 153 ALA A C 1
ATOM 1160 O O . ALA A 1 153 ? -6.629 -1.256 13.989 1.00 95.75 153 ALA A O 1
ATOM 1161 N N . ARG A 1 154 ? -5.920 -0.421 12.042 1.00 96.25 154 ARG A N 1
ATOM 1162 C CA . ARG A 1 154 ? -7.094 0.438 11.833 1.00 96.25 154 ARG A CA 1
ATOM 1163 C C . ARG A 1 154 ? -8.357 -0.358 11.506 1.00 96.25 154 ARG A C 1
ATOM 1165 O O . ARG A 1 154 ? -9.432 0.057 11.928 1.00 96.25 154 ARG A O 1
ATOM 1172 N N . SER A 1 155 ? -8.239 -1.501 10.825 1.00 96.81 155 SER A N 1
ATOM 1173 C CA . SER A 1 155 ? -9.373 -2.409 10.593 1.00 96.81 155 SER A CA 1
ATOM 1174 C C . SER A 1 155 ? -9.917 -2.995 11.898 1.00 96.81 155 SER A C 1
ATOM 1176 O O . SER A 1 155 ? -11.128 -3.119 12.059 1.00 96.81 155 SER A O 1
ATOM 1178 N N . TRP A 1 156 ? -9.034 -3.285 12.861 1.00 95.44 156 TRP A N 1
ATOM 1179 C CA . TRP A 1 156 ? -9.424 -3.696 14.209 1.00 95.44 156 TRP A CA 1
ATOM 1180 C C . TRP A 1 156 ? -10.164 -2.572 14.938 1.00 95.44 156 TRP A C 1
ATOM 1182 O O . TRP A 1 156 ? -11.238 -2.817 15.480 1.00 95.44 156 TRP A O 1
ATOM 1192 N N . ALA A 1 157 ? -9.657 -1.338 14.883 1.00 94.31 157 ALA A N 1
ATOM 1193 C CA . ALA A 1 157 ? -10.305 -0.198 15.533 1.00 94.31 157 ALA A CA 1
ATOM 1194 C C . ALA A 1 157 ? -11.708 0.091 14.969 1.00 94.31 157 ALA A C 1
ATOM 1196 O O . ALA A 1 157 ? -12.674 0.163 15.719 1.00 94.31 157 ALA A O 1
ATOM 1197 N N . VAL A 1 158 ? -11.858 0.193 13.642 1.00 95.31 158 VAL A N 1
ATOM 1198 C CA . VAL A 1 158 ? -13.156 0.518 13.013 1.00 95.31 158 VAL A CA 1
ATOM 1199 C C . VAL A 1 158 ? -14.208 -0.583 13.188 1.00 95.31 158 VAL A C 1
ATOM 1201 O O . VAL A 1 158 ? -15.404 -0.331 13.036 1.00 95.31 158 VAL A O 1
ATOM 1204 N N . SER A 1 159 ? -13.771 -1.804 13.509 1.00 94.38 159 SER A N 1
ATOM 1205 C CA . SER A 1 159 ? -14.661 -2.934 13.766 1.00 94.38 159 SER A CA 1
ATOM 1206 C C . SER A 1 159 ? -15.347 -2.887 15.130 1.00 94.38 159 SER A C 1
ATOM 1208 O O . SER A 1 159 ? -16.311 -3.625 15.323 1.00 94.38 159 SER A O 1
ATOM 1210 N N . GLU A 1 160 ? -14.887 -2.039 16.054 1.00 92.94 160 GLU A N 1
ATOM 1211 C CA . GLU A 1 160 ? -15.474 -1.914 17.389 1.00 92.94 160 GLU A CA 1
ATOM 1212 C C . GLU A 1 160 ? -16.907 -1.367 17.327 1.00 92.94 160 GLU A C 1
ATOM 1214 O O . GLU A 1 160 ? -17.239 -0.419 16.600 1.00 92.94 160 GLU A O 1
ATOM 1219 N N . GLU A 1 161 ? -17.787 -2.004 18.091 1.00 87.19 161 GLU A N 1
ATOM 1220 C CA . GLU A 1 161 ? -19.172 -1.593 18.258 1.00 87.19 161 GLU A CA 1
ATOM 1221 C C . GLU A 1 161 ? -19.277 -0.586 19.403 1.00 87.19 161 GLU A C 1
ATOM 1223 O O . GLU A 1 161 ? -19.586 -0.931 20.537 1.00 87.19 161 GLU A O 1
ATOM 1228 N N . THR A 1 162 ? -19.012 0.681 19.076 1.00 86.12 162 THR A N 1
ATOM 1229 C CA . THR A 1 162 ? -19.195 1.815 19.993 1.00 86.12 162 THR A CA 1
ATOM 1230 C C . THR A 1 162 ? -20.383 2.670 19.554 1.00 86.12 162 THR A C 1
ATOM 1232 O O . THR A 1 162 ? -20.456 3.066 18.390 1.00 86.12 162 THR A O 1
ATOM 1235 N N . GLU A 1 163 ? -21.274 3.031 20.484 1.00 79.94 163 GLU A N 1
ATOM 1236 C CA . GLU A 1 163 ? -22.429 3.915 20.223 1.00 79.94 163 GLU A CA 1
ATOM 1237 C C . GLU A 1 163 ? -22.026 5.316 19.733 1.00 79.94 163 GLU A C 1
ATOM 1239 O O . GLU A 1 163 ? -22.749 5.960 18.978 1.00 79.94 163 GLU A O 1
ATOM 1244 N N . GLN A 1 164 ? -20.843 5.781 20.135 1.00 84.06 164 GLN A N 1
ATOM 1245 C CA . GLN A 1 164 ? -20.313 7.105 19.804 1.00 84.06 164 GLN A CA 1
ATOM 1246 C C . GLN A 1 164 ? -19.717 7.183 18.389 1.00 84.06 164 GLN A C 1
ATOM 1248 O O . GLN A 1 164 ? -19.505 8.277 17.864 1.00 84.06 164 GLN A O 1
ATOM 1253 N N . ALA A 1 165 ? -19.407 6.040 17.767 1.00 86.81 165 ALA A N 1
ATOM 1254 C CA . ALA A 1 165 ? -18.768 6.008 16.460 1.00 86.81 165 ALA A CA 1
ATOM 1255 C C . ALA A 1 165 ? -19.815 6.115 15.338 1.00 86.81 165 ALA A C 1
ATOM 1257 O O . ALA A 1 165 ? -20.733 5.293 15.264 1.00 86.81 165 ALA A O 1
ATOM 1258 N N . PRO A 1 166 ? -19.679 7.073 14.406 1.00 90.62 166 PRO A N 1
ATOM 1259 C CA . PRO A 1 166 ? -20.657 7.237 13.345 1.00 90.62 166 PRO A CA 1
ATOM 1260 C C . PRO A 1 166 ? -20.608 6.063 12.357 1.00 90.62 166 PRO A C 1
ATOM 1262 O O . PRO A 1 166 ? -19.543 5.579 11.969 1.00 90.62 166 PRO A O 1
ATOM 1265 N N . VAL A 1 167 ? -21.782 5.636 11.883 1.00 92.44 167 VAL A N 1
ATOM 1266 C CA . VAL A 1 167 ? -21.942 4.463 10.999 1.00 92.44 167 VAL A CA 1
ATOM 1267 C C . VAL A 1 167 ? -21.126 4.582 9.706 1.00 92.44 167 VAL A C 1
ATOM 1269 O O . VAL A 1 167 ? -20.639 3.581 9.175 1.00 92.44 167 VAL A O 1
ATOM 1272 N N . TRP A 1 168 ? -20.907 5.803 9.213 1.00 94.25 168 TRP A N 1
ATOM 1273 C CA . TRP A 1 168 ? -20.145 6.034 7.989 1.00 94.25 168 TRP A CA 1
ATOM 1274 C C . TRP A 1 168 ? -18.669 5.608 8.109 1.00 94.25 168 TRP A C 1
ATOM 1276 O O . TRP A 1 168 ? -18.079 5.250 7.089 1.00 94.25 168 TRP A O 1
ATOM 1286 N N . HIS A 1 169 ? -18.087 5.546 9.320 1.00 94.75 169 HIS A N 1
ATOM 1287 C CA . HIS A 1 169 ? -16.750 4.966 9.530 1.00 94.75 169 HIS A CA 1
ATOM 1288 C C . HIS A 1 169 ? -16.703 3.508 9.059 1.00 94.75 169 HIS A C 1
ATOM 1290 O O . HIS A 1 169 ? -15.739 3.098 8.418 1.00 94.75 169 HIS A O 1
ATOM 1296 N N . LYS A 1 170 ? -17.766 2.743 9.341 1.00 95.00 170 LYS A N 1
ATOM 1297 C CA . LYS A 1 170 ? -17.889 1.321 8.994 1.00 95.00 170 LYS A CA 1
ATOM 1298 C C . LYS A 1 170 ? -18.163 1.135 7.503 1.00 95.00 170 LYS A C 1
ATOM 1300 O O . LYS A 1 170 ? -17.555 0.277 6.869 1.00 95.00 170 LYS A O 1
ATOM 1305 N N . LEU A 1 171 ? -19.028 1.972 6.924 1.00 95.56 171 LEU A N 1
ATOM 1306 C CA . LEU A 1 171 ? -19.321 1.939 5.486 1.00 95.56 171 LEU A CA 1
ATOM 1307 C C . LEU A 1 171 ? -18.066 2.240 4.652 1.00 95.56 171 LEU A C 1
ATOM 1309 O O . LEU A 1 171 ? -17.754 1.526 3.700 1.00 95.56 171 LEU A O 1
ATOM 1313 N N . LEU A 1 172 ? -17.306 3.260 5.055 1.00 96.62 172 LEU A N 1
ATOM 1314 C CA . LEU A 1 172 ? -16.052 3.670 4.427 1.00 96.62 172 LEU A CA 1
ATOM 1315 C C . LEU A 1 172 ? -14.826 3.045 5.109 1.00 96.62 172 LEU A C 1
ATOM 1317 O O . LEU A 1 172 ? -13.739 3.626 5.063 1.00 96.62 172 LEU A O 1
ATOM 1321 N N . ALA A 1 173 ? -14.969 1.856 5.708 1.00 96.81 173 ALA A N 1
ATOM 1322 C CA . ALA A 1 173 ? -13.882 1.189 6.423 1.00 96.81 173 ALA A CA 1
ATOM 1323 C C . ALA A 1 173 ? -12.580 1.067 5.605 1.00 96.81 173 ALA A C 1
ATOM 1325 O O . ALA A 1 173 ? -11.517 1.291 6.183 1.00 96.81 173 ALA A O 1
ATOM 1326 N N . PRO A 1 174 ? -12.587 0.807 4.280 1.00 97.31 174 PRO A N 1
ATOM 1327 C CA . PRO A 1 174 ? -11.348 0.785 3.501 1.00 97.31 174 PRO A CA 1
ATOM 1328 C C . PRO A 1 174 ? -10.614 2.133 3.512 1.00 97.31 174 PRO A C 1
ATOM 1330 O O . PRO A 1 174 ? -9.413 2.201 3.773 1.00 97.31 174 PRO A O 1
ATOM 1333 N N . ALA A 1 175 ? -11.346 3.231 3.307 1.00 97.31 175 ALA A N 1
ATOM 1334 C CA . ALA A 1 175 ? -10.793 4.582 3.349 1.00 97.31 175 ALA A CA 1
ATOM 1335 C C . ALA A 1 175 ? -10.372 4.988 4.775 1.00 97.31 175 ALA A C 1
ATOM 1337 O O . ALA A 1 175 ? -9.342 5.653 4.946 1.00 97.31 175 ALA A O 1
ATOM 1338 N N . PHE A 1 176 ? -11.096 4.515 5.797 1.00 96.94 176 PHE A N 1
ATOM 1339 C CA . PHE A 1 176 ? -10.677 4.620 7.193 1.00 96.94 176 PHE A CA 1
ATOM 1340 C C . PHE A 1 176 ? -9.326 3.935 7.394 1.00 96.94 176 PHE A C 1
ATOM 1342 O O . PHE A 1 176 ? -8.422 4.549 7.954 1.00 96.94 176 PHE A O 1
ATOM 1349 N N . CYS A 1 177 ? -9.155 2.697 6.923 1.00 97.19 177 CYS A N 1
ATOM 1350 C CA . CYS A 1 177 ? -7.946 1.895 7.128 1.00 97.19 177 CYS A CA 1
ATOM 1351 C C . CYS A 1 177 ? -6.715 2.478 6.423 1.00 97.19 177 CYS A C 1
ATOM 1353 O O . CYS A 1 177 ? -5.617 2.430 6.975 1.00 97.19 177 CYS A O 1
ATOM 1355 N N . ILE A 1 178 ? -6.887 3.097 5.252 1.00 96.62 178 ILE A N 1
ATOM 1356 C CA . ILE A 1 178 ? -5.811 3.840 4.570 1.00 96.62 178 ILE A CA 1
ATOM 1357 C C . ILE A 1 178 ? -5.365 5.047 5.416 1.00 96.62 178 ILE A C 1
ATOM 1359 O O . ILE A 1 178 ? -4.170 5.356 5.498 1.00 96.62 178 ILE A O 1
ATOM 1363 N N . GLY A 1 179 ? -6.313 5.679 6.114 1.00 95.25 179 GLY A N 1
ATOM 1364 C CA . GLY A 1 179 ? -6.090 6.864 6.941 1.00 95.25 179 GLY A CA 1
ATOM 1365 C C . GLY A 1 179 ? -6.467 8.171 6.245 1.00 95.25 179 GLY A C 1
ATOM 1366 O O . GLY A 1 179 ? -5.898 9.208 6.576 1.00 95.25 179 GLY A O 1
ATOM 1367 N N . TYR A 1 180 ? -7.408 8.137 5.293 1.00 96.19 180 TYR A N 1
ATOM 1368 C CA . TYR A 1 180 ? -7.905 9.348 4.623 1.00 96.19 180 TYR A CA 1
ATOM 1369 C C . TYR A 1 180 ? -8.729 10.258 5.535 1.00 96.19 180 TYR A C 1
ATOM 1371 O O . TYR A 1 180 ? -8.856 11.449 5.257 1.00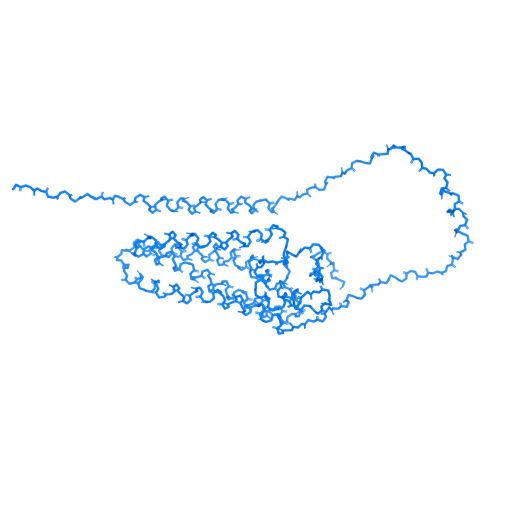 96.19 180 TYR A O 1
ATOM 1379 N N . PHE A 1 181 ? -9.281 9.705 6.612 1.00 95.62 181 PHE A N 1
ATOM 1380 C CA . PHE A 1 181 ? -10.041 10.421 7.629 1.00 95.62 181 PHE A CA 1
ATOM 1381 C C . PHE A 1 181 ? -9.912 9.707 8.982 1.00 95.62 181 PHE A C 1
ATOM 1383 O O . PHE A 1 181 ? -9.397 8.588 9.051 1.00 95.62 181 PHE A O 1
ATOM 1390 N N . HIS A 1 182 ? -10.372 10.363 10.056 1.00 93.25 182 HIS A N 1
ATOM 1391 C CA . HIS A 1 182 ? -10.333 9.854 11.439 1.00 93.25 182 HIS A CA 1
ATOM 1392 C C . HIS A 1 182 ? -8.963 9.268 11.826 1.00 93.25 182 HIS A C 1
ATOM 1394 O O . HIS A 1 182 ? -8.826 8.164 12.354 1.00 93.25 182 HIS A O 1
ATOM 1400 N N . GLY A 1 183 ? -7.904 9.982 11.461 1.00 91.38 183 GLY A N 1
ATOM 1401 C CA . GLY A 1 183 ? -6.540 9.736 11.912 1.00 91.38 183 GLY A CA 1
ATOM 1402 C C . GLY A 1 183 ? -5.977 11.009 12.529 1.00 91.38 183 GLY A C 1
ATOM 1403 O O . GLY A 1 183 ? -6.597 12.071 12.442 1.00 91.38 183 GLY A O 1
ATOM 1404 N N . THR A 1 184 ? -4.787 10.937 13.119 1.00 93.69 184 THR A N 1
ATOM 1405 C CA . THR A 1 184 ? -4.082 12.147 13.559 1.00 93.69 184 THR A CA 1
ATOM 1406 C C . THR A 1 184 ? -3.947 13.137 12.397 1.00 93.69 184 THR A C 1
ATOM 1408 O O . THR A 1 184 ? -3.839 12.741 11.233 1.00 93.69 184 THR A O 1
ATOM 1411 N N . LYS A 1 185 ? -3.916 14.443 12.694 1.00 92.19 185 LYS A N 1
ATOM 1412 C CA . LYS A 1 185 ? -3.810 15.494 11.660 1.00 92.19 185 LYS A CA 1
ATOM 1413 C C . LYS A 1 185 ? -2.645 15.234 10.701 1.00 92.19 185 LYS A C 1
ATOM 1415 O O . LYS A 1 185 ? -2.808 15.315 9.487 1.00 92.19 185 LYS A O 1
ATOM 1420 N N . LYS A 1 186 ? -1.495 14.833 11.259 1.00 91.75 186 LYS A N 1
ATOM 1421 C CA . LYS A 1 186 ? -0.311 14.431 10.491 1.00 91.75 186 LYS A CA 1
ATOM 1422 C C . LYS A 1 186 ? -0.633 13.270 9.549 1.00 91.75 186 LYS A C 1
ATOM 1424 O O . LYS A 1 186 ? -0.351 13.360 8.362 1.00 91.75 186 LYS A O 1
ATOM 1429 N N . ARG A 1 187 ? -1.280 12.210 10.047 1.00 92.62 187 ARG A N 1
ATOM 1430 C CA . ARG A 1 187 ? -1.596 11.016 9.255 1.00 92.62 187 ARG A CA 1
ATOM 1431 C C . ARG A 1 187 ? -2.541 11.302 8.090 1.00 92.62 187 ARG A C 1
ATOM 1433 O O . ARG A 1 187 ? -2.302 10.787 6.997 1.00 92.62 187 ARG A O 1
ATOM 1440 N N . VAL A 1 188 ? -3.593 12.086 8.315 1.00 94.81 188 VAL A N 1
ATOM 1441 C CA . VAL A 1 188 ? -4.560 12.433 7.262 1.00 94.81 188 VAL A CA 1
ATOM 1442 C C . VAL A 1 188 ? -3.865 13.218 6.151 1.00 94.81 188 VAL A C 1
ATOM 1444 O O . VAL A 1 188 ? -3.950 12.829 4.987 1.00 94.81 188 VAL A O 1
ATOM 1447 N N . ILE A 1 189 ? -3.092 14.250 6.511 1.00 95.25 189 ILE A N 1
ATOM 1448 C CA . ILE A 1 189 ? -2.322 15.053 5.549 1.00 95.25 189 ILE A CA 1
ATOM 1449 C C . ILE A 1 189 ? -1.343 14.172 4.768 1.00 95.25 189 ILE A C 1
ATOM 1451 O O . ILE A 1 189 ? -1.339 14.214 3.541 1.00 95.25 189 ILE A O 1
ATOM 1455 N N . THR A 1 190 ? -0.561 13.325 5.447 1.00 93.38 190 THR A N 1
ATOM 1456 C CA . THR A 1 190 ? 0.383 12.416 4.780 1.00 93.38 190 THR A CA 1
ATOM 1457 C C . THR A 1 190 ? -0.327 11.461 3.819 1.00 93.38 190 THR A C 1
ATOM 1459 O O . THR A 1 190 ? 0.171 11.237 2.722 1.00 93.38 190 THR A O 1
ATOM 1462 N N . SER A 1 191 ? -1.493 10.917 4.177 1.00 92.81 191 SER A N 1
ATOM 1463 C CA . SER A 1 191 ? -2.216 9.963 3.316 1.00 92.81 191 SER A CA 1
ATOM 1464 C C . SER A 1 191 ? -2.705 10.624 2.022 1.00 92.81 191 SER A C 1
ATOM 1466 O O . SER A 1 191 ? -2.545 10.063 0.935 1.00 92.81 191 SER A O 1
ATOM 1468 N N . TRP A 1 192 ? -3.229 11.849 2.117 1.00 96.00 192 TRP A N 1
ATOM 1469 C CA . TRP A 1 192 ? -3.610 12.649 0.950 1.00 96.00 192 TRP A CA 1
ATOM 1470 C C . TRP A 1 192 ? -2.400 13.093 0.122 1.00 96.00 192 TRP A C 1
ATOM 1472 O O . TRP A 1 192 ? -2.439 13.014 -1.107 1.00 96.00 192 TRP A O 1
ATOM 1482 N N . ALA A 1 193 ? -1.308 13.497 0.774 1.00 95.44 193 ALA A N 1
ATOM 1483 C CA . ALA A 1 193 ? -0.069 13.887 0.107 1.00 95.44 193 ALA A CA 1
ATOM 1484 C C . ALA A 1 193 ? 0.558 12.724 -0.674 1.00 95.44 193 ALA A C 1
ATOM 1486 O O . ALA A 1 193 ? 0.880 12.892 -1.846 1.00 95.44 193 ALA A O 1
ATOM 1487 N N . VAL A 1 194 ? 0.666 11.533 -0.073 1.00 91.88 194 VAL A N 1
ATOM 1488 C CA . VAL A 1 194 ? 1.183 10.326 -0.742 1.00 91.88 194 VAL A CA 1
ATOM 1489 C C . VAL A 1 194 ? 0.317 9.963 -1.943 1.00 91.88 194 VAL A C 1
ATOM 1491 O O . VAL A 1 194 ? 0.838 9.746 -3.030 1.00 91.88 194 VAL A O 1
ATOM 1494 N N . THR A 1 195 ? -1.005 9.961 -1.777 1.00 91.62 195 THR A N 1
ATOM 1495 C CA . THR A 1 195 ? -1.940 9.635 -2.864 1.00 91.62 195 THR A CA 1
ATOM 1496 C C . THR A 1 195 ? -1.794 10.606 -4.031 1.00 91.62 195 THR A C 1
ATOM 1498 O O . THR A 1 195 ? -1.671 10.191 -5.182 1.00 91.62 195 THR A O 1
ATOM 1501 N N . THR A 1 196 ? -1.724 11.903 -3.731 1.00 92.69 196 THR A N 1
ATOM 1502 C CA . THR A 1 196 ? -1.503 12.954 -4.732 1.00 92.69 196 THR A CA 1
ATOM 1503 C C . THR A 1 196 ? -0.137 12.800 -5.402 1.00 92.69 196 THR A C 1
ATOM 1505 O O . THR A 1 196 ? -0.036 12.884 -6.623 1.00 92.69 196 THR A O 1
ATOM 1508 N N . GLY A 1 197 ? 0.908 12.504 -4.626 1.00 93.75 197 GLY A N 1
ATOM 1509 C CA . GLY A 1 197 ? 2.255 12.240 -5.126 1.00 93.75 197 GLY A CA 1
ATOM 1510 C C . GLY A 1 197 ? 2.295 11.069 -6.106 1.00 93.75 197 GLY A C 1
ATOM 1511 O O . GLY A 1 197 ? 2.855 11.213 -7.189 1.00 93.75 197 GLY A O 1
ATOM 1512 N N . ILE A 1 198 ? 1.633 9.952 -5.787 1.00 91.88 198 ILE A N 1
ATOM 1513 C CA . ILE A 1 198 ? 1.523 8.794 -6.688 1.00 91.88 198 ILE A CA 1
ATOM 1514 C C . ILE A 1 198 ? 0.852 9.204 -8.003 1.00 91.88 198 ILE A C 1
ATOM 1516 O O . ILE A 1 198 ? 1.371 8.884 -9.069 1.00 91.88 198 ILE A O 1
ATOM 1520 N N . PHE A 1 199 ? -0.252 9.960 -7.963 1.00 92.31 199 PHE A N 1
ATOM 1521 C CA . PHE A 1 199 ? -0.898 10.450 -9.187 1.00 92.31 199 PHE A CA 1
ATOM 1522 C C . PHE A 1 199 ? 0.045 11.302 -10.046 1.00 92.31 199 PHE A C 1
ATOM 1524 O O . PHE A 1 199 ? 0.113 11.100 -11.259 1.00 92.31 199 PHE A O 1
ATOM 1531 N N . LEU A 1 200 ? 0.800 12.217 -9.433 1.00 92.62 200 LEU A N 1
ATOM 1532 C CA . LEU A 1 200 ? 1.769 13.057 -10.141 1.00 92.62 200 LEU A CA 1
ATOM 1533 C C . LEU A 1 200 ? 2.907 12.233 -10.756 1.00 92.62 200 LEU A C 1
ATOM 1535 O O . LEU A 1 200 ? 3.254 12.446 -11.918 1.00 92.62 200 LEU A O 1
ATOM 1539 N N . VAL A 1 201 ? 3.447 11.261 -10.017 1.00 90.75 201 VAL A N 1
ATOM 1540 C CA . VAL A 1 201 ? 4.489 10.352 -10.518 1.00 90.75 201 VAL A CA 1
ATOM 1541 C C . VAL A 1 201 ? 3.962 9.530 -11.690 1.00 90.75 201 VAL A C 1
ATOM 1543 O O . VAL A 1 201 ? 4.618 9.474 -12.725 1.00 90.75 201 VAL A O 1
ATOM 1546 N N . VAL A 1 202 ? 2.753 8.970 -11.592 1.00 90.50 202 VAL A N 1
ATOM 1547 C CA . VAL A 1 202 ? 2.124 8.213 -12.688 1.00 90.50 202 VAL A CA 1
ATOM 1548 C C . VAL A 1 202 ? 1.932 9.089 -13.930 1.00 90.50 202 VAL A C 1
ATOM 1550 O O . VAL A 1 202 ? 2.185 8.637 -15.046 1.00 90.50 202 VAL A O 1
ATOM 1553 N N . ILE A 1 203 ? 1.518 10.351 -13.773 1.00 91.75 203 ILE A N 1
ATOM 1554 C CA . ILE A 1 203 ? 1.416 11.302 -14.893 1.00 91.75 203 ILE A CA 1
ATOM 1555 C C . ILE A 1 203 ? 2.793 11.572 -15.515 1.00 91.75 203 ILE A C 1
ATOM 1557 O O . ILE A 1 203 ? 2.900 11.639 -16.739 1.00 91.75 203 ILE A O 1
ATOM 1561 N N . GLY A 1 204 ? 3.844 11.695 -14.703 1.00 92.38 204 GLY A N 1
ATOM 1562 C CA . GLY A 1 204 ? 5.218 11.856 -15.182 1.00 92.38 204 GLY A CA 1
ATOM 1563 C C . GLY A 1 204 ? 5.723 10.631 -15.948 1.00 92.38 204 GLY A C 1
ATOM 1564 O O . GLY A 1 204 ? 6.211 10.756 -17.070 1.00 92.38 204 GLY A O 1
ATOM 1565 N N . VAL A 1 205 ? 5.540 9.433 -15.389 1.00 92.00 205 VAL A N 1
ATOM 1566 C CA . VAL A 1 205 ? 5.974 8.158 -15.986 1.00 92.00 205 VAL A CA 1
ATOM 1567 C C . VAL A 1 205 ? 5.257 7.885 -17.311 1.00 92.00 205 VAL A C 1
ATOM 1569 O O . VAL A 1 205 ? 5.870 7.379 -18.250 1.00 92.00 205 VAL A O 1
ATOM 1572 N N . LYS A 1 206 ? 3.995 8.311 -17.457 1.00 90.44 206 LYS A N 1
ATOM 1573 C CA . LYS A 1 206 ? 3.246 8.213 -18.724 1.00 90.44 206 LYS A CA 1
ATOM 1574 C C . LYS A 1 206 ? 3.875 8.976 -19.893 1.00 90.44 206 LYS A C 1
ATOM 1576 O O . LYS A 1 206 ? 3.569 8.643 -21.033 1.00 90.44 206 LYS A O 1
ATOM 1581 N N . GLN A 1 207 ? 4.717 9.976 -19.636 1.00 91.62 207 GLN A N 1
ATOM 1582 C CA . GLN A 1 207 ? 5.391 10.749 -20.686 1.00 91.62 207 GLN A CA 1
ATOM 1583 C C . GLN A 1 207 ? 6.667 10.067 -21.201 1.00 91.62 207 GLN A C 1
ATOM 1585 O O . GLN A 1 207 ? 7.253 10.517 -22.186 1.00 91.62 207 GLN A O 1
ATOM 1590 N N . LEU A 1 208 ? 7.114 8.992 -20.548 1.00 90.69 208 LEU A N 1
ATOM 1591 C CA . LEU A 1 208 ? 8.284 8.236 -20.971 1.00 90.69 208 LEU A CA 1
ATOM 1592 C C . LEU A 1 208 ? 7.939 7.327 -22.152 1.00 90.69 208 LEU A C 1
ATOM 1594 O O . LEU A 1 208 ? 6.893 6.676 -22.182 1.00 90.69 208 LEU A O 1
ATOM 1598 N N . ALA A 1 209 ? 8.856 7.253 -23.114 1.00 91.81 209 ALA A N 1
ATOM 1599 C CA . ALA A 1 209 ? 8.759 6.289 -24.200 1.00 91.81 209 ALA A CA 1
ATOM 1600 C C . ALA A 1 209 ? 8.910 4.854 -23.665 1.00 91.81 209 ALA A C 1
ATOM 1602 O O . ALA A 1 209 ? 9.631 4.604 -22.692 1.00 91.81 209 ALA A O 1
ATOM 1603 N N . ASN A 1 210 ? 8.266 3.899 -24.333 1.00 89.31 210 ASN A N 1
ATOM 1604 C CA . ASN A 1 210 ? 8.579 2.486 -24.136 1.00 89.31 210 ASN A CA 1
ATOM 1605 C C . ASN A 1 210 ? 10.025 2.217 -24.595 1.00 89.31 210 ASN A C 1
ATOM 1607 O O . ASN A 1 210 ? 10.462 2.847 -25.564 1.00 89.31 210 ASN A O 1
ATOM 1611 N N . PRO A 1 211 ? 10.796 1.358 -23.900 1.00 93.44 211 PRO A N 1
ATOM 1612 C CA . PRO A 1 211 ? 10.410 0.453 -22.803 1.00 93.44 211 PRO A CA 1
ATOM 1613 C C . PRO A 1 211 ? 10.510 1.046 -21.380 1.00 93.44 211 PRO A C 1
ATOM 1615 O O . PRO A 1 211 ? 10.120 0.398 -20.412 1.00 93.44 211 PRO A O 1
ATOM 1618 N N . TYR A 1 212 ? 11.024 2.270 -21.211 1.00 94.81 212 TYR A N 1
ATOM 1619 C CA . TYR A 1 212 ? 11.344 2.832 -19.887 1.00 94.81 212 TYR A CA 1
ATOM 1620 C C . TYR A 1 212 ? 10.130 2.991 -18.973 1.00 94.81 212 TYR A C 1
ATOM 1622 O O . TYR A 1 212 ? 10.223 2.731 -17.774 1.00 94.81 212 TYR A O 1
ATOM 1630 N N . ARG A 1 213 ? 8.986 3.390 -19.540 1.00 94.69 213 ARG A N 1
ATOM 1631 C CA . ARG A 1 213 ? 7.718 3.445 -18.808 1.00 94.69 213 ARG A CA 1
ATOM 1632 C C . ARG A 1 213 ? 7.382 2.088 -18.187 1.00 94.69 213 ARG A C 1
ATOM 1634 O O . ARG A 1 213 ? 7.138 2.014 -16.989 1.00 94.69 213 ARG A O 1
ATOM 1641 N N . ALA A 1 214 ? 7.429 1.029 -18.994 1.00 95.00 214 ALA A N 1
ATOM 1642 C CA . ALA A 1 214 ? 7.137 -0.326 -18.547 1.00 95.00 214 ALA A CA 1
ATOM 1643 C C . ALA A 1 214 ? 8.146 -0.839 -17.516 1.00 95.00 214 ALA A C 1
ATOM 1645 O O . ALA A 1 214 ? 7.747 -1.517 -16.578 1.00 95.00 214 ALA A O 1
ATOM 1646 N N . ILE A 1 215 ? 9.427 -0.474 -17.633 1.00 95.94 215 ILE A N 1
ATOM 1647 C CA . ILE A 1 215 ? 10.447 -0.822 -16.634 1.00 95.94 215 ILE A CA 1
ATOM 1648 C C . ILE A 1 215 ? 10.082 -0.264 -15.254 1.00 95.94 215 ILE A C 1
ATOM 1650 O O . ILE A 1 215 ? 10.129 -1.003 -14.270 1.00 95.94 215 ILE A O 1
ATOM 1654 N N . ILE A 1 216 ? 9.705 1.017 -15.178 1.00 95.94 216 ILE A N 1
ATOM 1655 C CA . ILE A 1 216 ? 9.329 1.669 -13.915 1.00 95.94 216 ILE A CA 1
ATOM 1656 C C . ILE A 1 216 ? 8.023 1.078 -13.379 1.00 95.94 216 ILE A C 1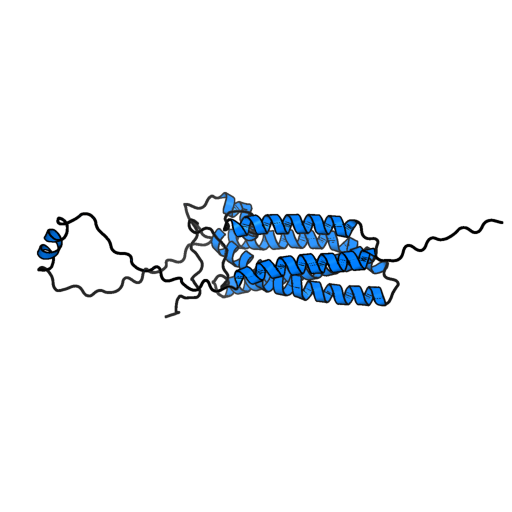
ATOM 1658 O O . ILE A 1 216 ? 7.979 0.636 -12.230 1.00 95.94 216 ILE A O 1
ATOM 1662 N N . ASP A 1 217 ? 6.994 1.011 -14.226 1.00 96.12 217 ASP A N 1
ATOM 1663 C CA . ASP A 1 217 ? 5.672 0.482 -13.882 1.00 96.12 217 ASP A CA 1
ATOM 1664 C C . ASP A 1 217 ? 5.743 -0.997 -13.428 1.00 96.12 217 ASP A C 1
ATOM 1666 O O . ASP A 1 217 ? 4.986 -1.409 -12.548 1.00 96.12 217 ASP A O 1
ATOM 1670 N N . ALA A 1 218 ? 6.694 -1.792 -13.938 1.00 97.44 218 ALA A N 1
ATOM 1671 C CA . ALA A 1 218 ? 6.941 -3.160 -13.470 1.00 97.44 218 ALA A CA 1
ATOM 1672 C C . ALA A 1 218 ? 7.389 -3.204 -11.999 1.00 97.44 218 ALA A C 1
ATOM 1674 O O . ALA A 1 218 ? 6.953 -4.073 -11.244 1.00 97.44 218 ALA A O 1
ATOM 1675 N N . GLY A 1 219 ? 8.225 -2.250 -11.575 1.00 97.06 219 GLY A N 1
ATOM 1676 C CA . GLY A 1 219 ? 8.623 -2.110 -10.173 1.00 97.06 219 GLY A CA 1
ATOM 1677 C C . GLY A 1 219 ? 7.430 -1.784 -9.279 1.00 97.06 219 GLY A C 1
ATOM 1678 O O . GLY A 1 219 ? 7.227 -2.445 -8.261 1.00 97.06 219 GLY A O 1
ATOM 1679 N N . VAL A 1 220 ? 6.585 -0.841 -9.706 1.00 96.25 220 VAL A N 1
ATOM 1680 C CA . VAL A 1 220 ? 5.349 -0.479 -8.990 1.00 96.25 220 VAL A CA 1
ATOM 1681 C C . VAL A 1 220 ? 4.449 -1.704 -8.802 1.00 96.25 220 VAL A C 1
ATOM 1683 O O . VAL A 1 220 ? 3.959 -1.939 -7.699 1.00 96.25 220 VAL A O 1
ATOM 1686 N N . ILE A 1 221 ? 4.270 -2.535 -9.837 1.00 97.50 221 ILE A N 1
ATOM 1687 C CA . ILE A 1 221 ? 3.499 -3.786 -9.731 1.00 97.50 221 ILE A CA 1
ATOM 1688 C C . ILE A 1 221 ? 4.075 -4.700 -8.643 1.00 97.50 221 ILE A C 1
ATOM 1690 O O . ILE A 1 221 ? 3.315 -5.203 -7.815 1.00 97.50 221 ILE A O 1
ATOM 1694 N N . VAL A 1 222 ? 5.397 -4.901 -8.613 1.00 98.19 222 VAL A N 1
ATOM 1695 C CA . VAL A 1 222 ? 6.049 -5.731 -7.586 1.00 98.19 222 VAL A CA 1
ATOM 1696 C C . VAL A 1 222 ? 5.792 -5.175 -6.186 1.00 98.19 222 VAL A C 1
ATOM 1698 O O . VAL A 1 222 ? 5.390 -5.932 -5.302 1.00 98.19 222 VAL A O 1
ATOM 1701 N N . GLY A 1 223 ? 5.953 -3.864 -5.990 1.00 97.31 223 GLY A N 1
ATOM 1702 C CA . GLY A 1 223 ? 5.667 -3.202 -4.715 1.00 97.31 223 GLY A CA 1
ATOM 1703 C C . GLY A 1 223 ? 4.213 -3.385 -4.269 1.00 97.31 223 GLY A C 1
ATOM 1704 O O . GLY A 1 223 ? 3.961 -3.774 -3.128 1.00 97.31 223 GLY A O 1
ATOM 1705 N N . LEU A 1 224 ? 3.252 -3.182 -5.176 1.00 96.94 224 LEU A N 1
ATOM 1706 C CA . LEU A 1 224 ? 1.820 -3.327 -4.894 1.00 96.94 224 LEU A CA 1
ATOM 1707 C C . LEU A 1 224 ? 1.426 -4.770 -4.562 1.00 96.94 224 LEU A C 1
ATOM 1709 O O . LEU A 1 224 ? 0.694 -4.987 -3.596 1.00 96.94 224 LEU A O 1
ATOM 1713 N N . ILE A 1 225 ? 1.911 -5.757 -5.322 1.00 98.31 225 ILE A N 1
ATOM 1714 C CA . ILE A 1 225 ? 1.644 -7.178 -5.050 1.00 98.31 225 ILE A CA 1
ATOM 1715 C C . ILE A 1 225 ? 2.223 -7.565 -3.689 1.00 98.31 225 ILE A C 1
ATOM 1717 O O . ILE A 1 225 ? 1.519 -8.167 -2.877 1.00 98.31 225 ILE A O 1
ATOM 1721 N N . TRP A 1 226 ? 3.466 -7.170 -3.404 1.00 98.50 226 TRP A N 1
ATOM 1722 C CA . TRP A 1 226 ? 4.088 -7.386 -2.097 1.00 98.50 226 TRP A CA 1
ATOM 1723 C C . TRP A 1 226 ? 3.249 -6.768 -0.975 1.00 98.50 226 TRP A C 1
ATOM 1725 O O . TRP A 1 226 ? 2.998 -7.402 0.053 1.00 98.50 226 TRP A O 1
ATOM 1735 N N . GLY A 1 227 ? 2.757 -5.546 -1.190 1.00 97.62 227 GLY A N 1
ATOM 1736 C CA . GLY A 1 227 ? 1.871 -4.856 -0.265 1.00 97.62 227 GLY A CA 1
ATOM 1737 C C . GLY A 1 227 ? 0.588 -5.632 0.012 1.00 97.62 227 GLY A C 1
ATOM 1738 O O . GLY A 1 227 ? 0.301 -5.921 1.171 1.00 97.62 227 GLY A O 1
ATOM 1739 N N . ILE A 1 228 ? -0.134 -6.056 -1.026 1.00 98.38 228 ILE A N 1
ATOM 1740 C CA . ILE A 1 228 ? -1.361 -6.860 -0.896 1.00 98.38 228 ILE A CA 1
ATOM 1741 C C . ILE A 1 228 ? -1.091 -8.149 -0.112 1.00 98.38 228 ILE A C 1
ATOM 1743 O O . ILE A 1 228 ? -1.802 -8.443 0.849 1.00 98.38 228 ILE A O 1
ATOM 1747 N N . VAL A 1 229 ? -0.037 -8.889 -0.469 1.00 98.56 229 VAL A N 1
ATOM 1748 C CA . VAL A 1 229 ? 0.335 -10.132 0.222 1.00 98.56 229 VAL A CA 1
ATOM 1749 C C . VAL A 1 229 ? 0.640 -9.859 1.694 1.00 98.56 229 VAL A C 1
ATOM 1751 O O . VAL A 1 229 ? 0.114 -10.548 2.564 1.00 98.56 229 VAL A O 1
ATOM 1754 N N . SER A 1 230 ? 1.423 -8.822 1.998 1.00 98.12 230 SER A N 1
ATOM 1755 C CA . SER A 1 230 ? 1.763 -8.473 3.382 1.00 98.12 230 SER A CA 1
ATOM 1756 C C . SER A 1 230 ? 0.540 -8.074 4.220 1.00 98.12 230 SER A C 1
ATOM 1758 O O . SER A 1 230 ? 0.456 -8.465 5.383 1.00 98.12 230 SER A O 1
ATOM 1760 N N . ILE A 1 231 ? -0.436 -7.359 3.641 1.00 98.38 231 ILE A N 1
ATOM 1761 C CA . ILE A 1 231 ? -1.709 -7.028 4.303 1.00 98.38 231 ILE A CA 1
ATOM 1762 C C . ILE A 1 231 ? -2.473 -8.306 4.642 1.00 98.38 231 ILE A C 1
ATOM 1764 O O . ILE A 1 231 ? -2.896 -8.477 5.784 1.00 98.38 231 ILE A O 1
ATOM 1768 N N . ILE A 1 232 ? -2.632 -9.208 3.670 1.00 98.38 232 ILE A N 1
ATOM 1769 C CA . ILE A 1 232 ? -3.376 -10.460 3.851 1.00 98.38 232 ILE A CA 1
ATOM 1770 C C . ILE A 1 232 ? -2.713 -11.325 4.922 1.00 98.38 232 ILE A C 1
ATOM 1772 O O . ILE A 1 232 ? -3.392 -11.791 5.833 1.00 98.38 232 ILE A O 1
ATOM 1776 N N . VAL A 1 233 ? -1.390 -11.498 4.857 1.00 98.25 233 VAL A N 1
ATOM 1777 C CA . VAL A 1 233 ? -0.636 -12.297 5.831 1.00 98.25 233 VAL A CA 1
ATOM 1778 C C . VAL A 1 233 ? -0.792 -11.729 7.240 1.00 98.25 233 VAL A C 1
ATOM 1780 O O . VAL A 1 233 ? -1.148 -12.471 8.154 1.00 98.25 233 VAL A O 1
ATOM 1783 N N . LEU A 1 234 ? -0.595 -10.419 7.426 1.00 97.12 234 LEU A N 1
ATOM 1784 C CA . LEU A 1 234 ? -0.758 -9.780 8.736 1.00 97.12 234 LEU A CA 1
ATOM 1785 C C . LEU A 1 234 ? -2.202 -9.849 9.237 1.00 97.12 234 LEU A C 1
ATOM 1787 O O . LEU A 1 234 ? -2.426 -10.025 10.434 1.00 97.12 234 LEU A O 1
ATOM 1791 N N . TYR A 1 235 ? -3.183 -9.738 8.343 1.00 97.50 235 TYR A N 1
ATOM 1792 C CA . TYR A 1 235 ? -4.585 -9.847 8.716 1.00 97.50 235 TYR A CA 1
ATOM 1793 C C . TYR A 1 235 ? -4.933 -11.262 9.186 1.00 97.50 235 TYR A C 1
ATOM 1795 O O . TYR A 1 235 ? -5.466 -11.418 10.283 1.00 97.50 235 TYR A O 1
ATOM 1803 N N . VAL A 1 236 ? -4.557 -12.292 8.425 1.00 97.44 236 VAL A N 1
ATOM 1804 C CA . VAL A 1 236 ? -4.766 -13.699 8.803 1.00 97.44 236 VAL A CA 1
ATOM 1805 C C . VAL A 1 236 ? -4.066 -14.018 10.123 1.00 97.44 236 VAL A C 1
ATOM 1807 O O . VAL A 1 236 ? -4.685 -14.596 11.012 1.00 97.44 236 VAL A O 1
ATOM 1810 N N . GLN A 1 237 ? -2.819 -13.572 10.301 1.00 95.81 237 GLN A N 1
ATOM 1811 C CA . GLN A 1 237 ? -2.107 -13.720 11.572 1.00 95.81 237 GLN A CA 1
ATOM 1812 C C . GLN A 1 237 ? -2.829 -13.010 12.721 1.00 95.81 237 GLN A C 1
ATOM 1814 O O . GLN A 1 237 ? -2.886 -13.545 13.826 1.00 95.81 237 GLN A O 1
ATOM 1819 N N . SER A 1 238 ? -3.394 -11.823 12.489 1.00 94.81 238 SER A N 1
ATOM 1820 C CA . SER A 1 238 ? -4.146 -11.106 13.524 1.00 94.81 238 SER A CA 1
ATOM 1821 C C . SER A 1 238 ? -5.415 -11.854 13.937 1.00 94.81 238 SER A C 1
ATOM 1823 O O . SER A 1 238 ? -5.709 -11.927 15.126 1.00 94.81 238 SER A O 1
ATOM 1825 N N . LEU A 1 239 ? -6.118 -12.473 12.980 1.00 94.44 239 LEU A N 1
ATOM 1826 C CA . LEU A 1 239 ? -7.309 -13.282 13.244 1.00 94.44 239 LEU A CA 1
ATOM 1827 C C . LEU A 1 239 ? -6.974 -14.574 13.996 1.00 94.44 239 LEU A C 1
ATOM 1829 O O . LEU A 1 239 ? -7.692 -14.939 14.911 1.00 94.44 239 LEU A O 1
ATOM 1833 N N . GLN A 1 240 ? -5.882 -15.254 13.639 1.00 94.94 240 GLN A N 1
ATOM 1834 C CA . GLN A 1 240 ? -5.460 -16.494 14.306 1.00 94.94 240 GLN A CA 1
ATOM 1835 C C . GLN A 1 240 ? -5.016 -16.278 15.754 1.00 94.94 240 GLN A C 1
ATOM 1837 O O . GLN A 1 240 ? -5.131 -17.180 16.574 1.00 94.94 240 GLN A O 1
ATOM 1842 N N . ASN A 1 241 ? -4.463 -15.102 16.052 1.00 91.75 241 ASN A N 1
ATOM 1843 C CA . ASN A 1 241 ? -4.001 -14.748 17.390 1.00 91.75 241 ASN A CA 1
ATOM 1844 C C . ASN A 1 241 ? -5.035 -13.927 18.181 1.00 91.75 241 ASN A C 1
ATOM 1846 O O . ASN A 1 241 ? -4.691 -13.441 19.259 1.00 91.75 241 ASN A O 1
ATOM 1850 N N . ASP A 1 242 ? -6.222 -13.690 17.607 1.00 89.38 242 ASP A N 1
ATOM 1851 C CA . ASP A 1 242 ? -7.286 -12.825 18.135 1.00 89.38 242 ASP A CA 1
ATOM 1852 C C . ASP A 1 242 ? -6.771 -11.488 18.706 1.00 89.38 242 ASP A C 1
ATOM 1854 O O . ASP A 1 242 ? -7.251 -10.976 19.718 1.00 89.38 242 ASP A O 1
ATOM 1858 N N . ARG A 1 243 ? -5.760 -10.902 18.050 1.00 89.50 243 ARG A N 1
ATOM 1859 C CA . ARG A 1 243 ? -5.117 -9.663 18.501 1.00 89.50 243 ARG A CA 1
ATOM 1860 C C . ARG A 1 243 ? -4.673 -8.786 17.334 1.00 89.50 243 ARG A C 1
ATOM 1862 O O . ARG A 1 243 ? -4.158 -9.307 16.339 1.00 89.50 243 ARG A O 1
ATOM 1869 N N . PRO A 1 244 ? -4.784 -7.451 17.456 1.00 89.88 244 PRO A N 1
ATOM 1870 C CA . PRO A 1 244 ? -4.250 -6.542 16.454 1.00 89.88 244 PRO A CA 1
ATOM 1871 C C . PRO A 1 244 ? -2.715 -6.633 16.387 1.00 89.88 244 PRO A C 1
ATOM 1873 O O . PRO A 1 244 ? -2.060 -6.970 17.382 1.00 89.88 244 PRO A O 1
ATOM 1876 N N . PRO A 1 245 ? -2.103 -6.303 15.234 1.00 91.00 245 PRO A N 1
ATOM 1877 C CA . PRO 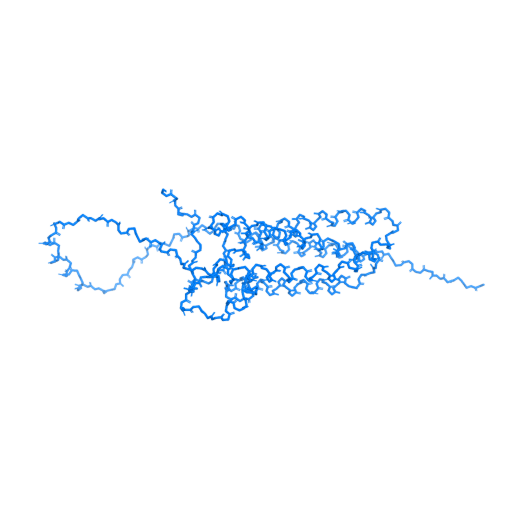A 1 245 ? -0.658 -6.145 15.158 1.00 91.00 245 PRO A CA 1
ATOM 1878 C C . PRO A 1 245 ? -0.202 -5.037 16.114 1.00 91.00 245 PRO A C 1
ATOM 1880 O O . PRO A 1 245 ? -0.899 -4.039 16.303 1.00 91.00 245 PRO A O 1
ATOM 1883 N N . LYS A 1 246 ? 0.993 -5.197 16.695 1.00 90.00 246 LYS A N 1
ATOM 1884 C CA . LYS A 1 246 ? 1.620 -4.200 17.578 1.00 90.00 246 LYS A CA 1
ATOM 1885 C C . LYS A 1 246 ? 2.121 -3.008 16.762 1.00 90.00 246 LYS A C 1
ATOM 1887 O O . LYS A 1 246 ? 3.314 -2.870 16.508 1.00 90.00 246 LYS A O 1
ATOM 1892 N N . PHE A 1 247 ? 1.193 -2.192 16.287 1.00 90.44 247 PHE A N 1
ATOM 1893 C CA . PHE A 1 247 ? 1.472 -1.048 15.439 1.00 90.44 247 PHE A CA 1
ATOM 1894 C C . PHE A 1 247 ? 0.448 0.054 15.699 1.00 90.44 247 PHE A C 1
ATOM 1896 O O . PHE A 1 247 ? -0.747 -0.219 15.787 1.00 90.44 247 PHE A O 1
ATOM 1903 N N . ASP A 1 248 ? 0.912 1.299 15.800 1.00 91.44 248 ASP A N 1
ATOM 1904 C CA . ASP A 1 248 ? 0.042 2.440 16.078 1.00 91.44 248 ASP A CA 1
ATOM 1905 C C . ASP A 1 248 ? -0.944 2.692 14.911 1.00 91.44 248 ASP A C 1
ATOM 1907 O O . ASP A 1 248 ? -0.513 2.998 13.786 1.00 91.44 248 ASP A O 1
ATOM 1911 N N . PRO A 1 249 ? -2.272 2.602 15.143 1.00 91.38 249 PRO A N 1
ATOM 1912 C CA . PRO A 1 249 ? -3.281 2.911 14.135 1.00 91.38 249 PRO A CA 1
ATOM 1913 C C . PRO A 1 249 ? -3.343 4.410 13.796 1.00 91.38 249 PRO A C 1
ATOM 1915 O O . PRO A 1 249 ? -4.028 4.782 12.838 1.00 91.38 249 PRO A O 1
ATOM 1918 N N . ALA A 1 250 ? -2.629 5.270 14.530 1.00 92.31 250 ALA A N 1
ATOM 1919 C CA . ALA A 1 250 ? -2.575 6.718 14.365 1.00 92.31 250 ALA A CA 1
ATOM 1920 C C . ALA A 1 250 ? -3.970 7.358 14.428 1.00 92.31 250 ALA A C 1
ATOM 1922 O O . ALA A 1 250 ? -4.356 8.129 13.542 1.00 92.31 250 ALA A O 1
ATOM 1923 N N . LEU A 1 251 ? -4.742 6.994 15.453 1.00 92.56 251 LEU A N 1
ATOM 1924 C CA . LEU A 1 251 ? -6.044 7.590 15.759 1.00 92.56 251 LEU A CA 1
ATOM 1925 C C . LEU A 1 251 ? -5.871 8.896 16.562 1.00 92.56 251 LEU A C 1
ATOM 1927 O O . LEU A 1 251 ? -4.837 9.074 17.205 1.00 92.56 251 LEU A O 1
ATOM 1931 N N . PRO A 1 252 ? -6.839 9.828 16.510 1.00 91.62 252 PRO A N 1
ATOM 1932 C CA . PRO A 1 252 ? -6.875 10.988 17.405 1.00 91.62 252 PRO A CA 1
ATOM 1933 C C . PRO A 1 252 ? -6.972 10.584 18.885 1.00 91.62 252 PRO A C 1
ATOM 1935 O O . PRO A 1 252 ? -7.440 9.491 19.189 1.00 91.62 252 PRO A O 1
ATOM 1938 N N . GLU A 1 253 ? -6.571 11.465 19.803 1.00 87.56 253 GLU A N 1
ATOM 1939 C CA . GLU A 1 253 ? -6.657 11.214 21.255 1.00 87.56 253 GLU A CA 1
ATOM 1940 C C . GLU A 1 253 ? -8.110 11.138 21.756 1.00 87.56 253 GLU A C 1
ATOM 1942 O O . GLU A 1 253 ? -8.412 10.395 22.683 1.00 87.56 253 GLU A O 1
ATOM 1947 N N . ASP A 1 254 ? -9.020 11.864 21.107 1.00 87.50 254 ASP A N 1
ATOM 1948 C CA . ASP A 1 254 ? -10.460 11.936 21.377 1.00 87.50 254 ASP A CA 1
ATOM 1949 C C . ASP A 1 254 ? -11.274 10.886 20.597 1.00 87.50 254 ASP A C 1
ATOM 1951 O O . ASP A 1 254 ? -12.472 11.040 20.362 1.00 87.50 254 ASP A O 1
ATOM 1955 N N . THR A 1 255 ? -10.624 9.812 20.148 1.00 88.94 255 THR A N 1
ATOM 1956 C CA . THR A 1 255 ? -11.273 8.773 19.347 1.00 88.94 255 THR A CA 1
ATOM 1957 C C . THR A 1 255 ? -12.285 7.954 20.172 1.00 88.94 255 THR A C 1
ATOM 1959 O O . THR A 1 255 ? -11.976 7.558 21.293 1.00 88.94 255 THR A O 1
ATOM 1962 N N . PRO A 1 256 ? -13.456 7.585 19.610 1.00 87.38 256 PRO A N 1
ATOM 1963 C CA . PRO A 1 256 ? -14.433 6.703 20.269 1.00 87.38 256 PRO A CA 1
ATOM 1964 C C . PRO A 1 256 ? -14.004 5.221 20.284 1.00 87.38 256 PRO A C 1
ATOM 1966 O O . PRO A 1 256 ? -1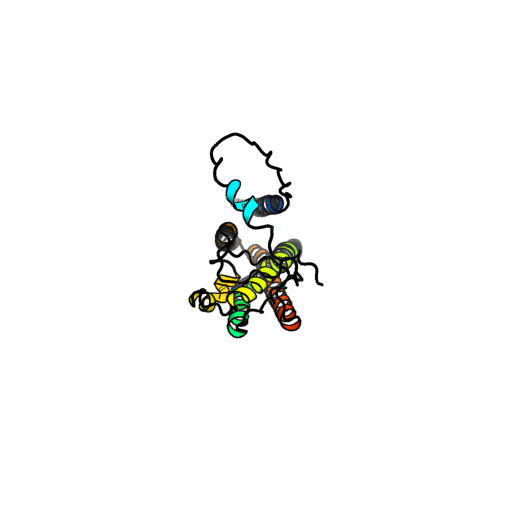4.799 4.339 20.599 1.00 87.38 256 PRO A O 1
ATOM 1969 N N . TYR A 1 257 ? -12.772 4.931 19.864 1.00 89.31 257 TYR A N 1
ATOM 1970 C CA . TYR A 1 257 ? -12.245 3.579 19.716 1.00 89.31 257 TYR A CA 1
ATOM 1971 C C . TYR A 1 257 ? -11.209 3.308 20.787 1.00 89.31 257 TYR A C 1
ATOM 1973 O O . TYR A 1 257 ? -10.427 4.189 21.145 1.00 89.31 257 TYR A O 1
ATOM 1981 N N . THR A 1 258 ? -11.156 2.071 21.248 1.00 84.06 258 THR A N 1
ATOM 1982 C CA . THR A 1 258 ? -10.176 1.668 22.244 1.00 84.06 258 THR A CA 1
ATOM 1983 C C . THR A 1 258 ? -8.797 1.636 21.584 1.00 84.06 258 THR A C 1
ATOM 1985 O O . THR A 1 258 ? -8.624 0.975 20.554 1.00 84.06 258 THR A O 1
ATOM 1988 N N . PRO A 1 259 ? -7.789 2.346 22.120 1.00 68.50 259 PRO A N 1
ATOM 1989 C CA . PRO A 1 259 ? -6.437 2.215 21.604 1.00 68.50 259 PRO A CA 1
ATOM 1990 C C . PRO A 1 259 ? -5.969 0.762 21.787 1.00 68.50 259 PRO A C 1
ATOM 1992 O O . PRO A 1 259 ? -6.282 0.142 22.809 1.00 68.50 259 PRO A O 1
ATOM 1995 N N . PRO A 1 260 ? -5.227 0.187 20.821 1.00 63.31 260 PRO A N 1
ATOM 1996 C CA . PRO A 1 260 ? -4.647 -1.133 21.014 1.00 63.31 260 PRO A CA 1
ATOM 1997 C C . PRO A 1 260 ? -3.740 -1.114 22.254 1.00 63.31 260 PRO A C 1
ATOM 1999 O O . PRO A 1 260 ? -3.134 -0.074 22.537 1.00 63.31 260 PRO A O 1
ATOM 2002 N N . PRO A 1 261 ? -3.644 -2.233 22.998 1.00 58.59 261 PRO A N 1
ATOM 2003 C CA . PRO A 1 261 ? -2.857 -2.295 24.223 1.00 58.59 261 PRO A CA 1
ATOM 2004 C C . PRO A 1 261 ? -1.445 -1.766 23.964 1.00 58.59 261 PRO A C 1
ATOM 2006 O O . PRO A 1 261 ? -0.767 -2.196 23.024 1.00 58.59 261 PRO A O 1
ATOM 2009 N N . SER A 1 262 ? -1.040 -0.774 24.759 1.00 55.59 262 SER A N 1
ATOM 2010 C CA . SER A 1 262 ? 0.246 -0.104 24.609 1.00 55.59 262 SER A CA 1
ATOM 2011 C C . SER A 1 262 ? 1.385 -1.109 24.778 1.00 55.59 262 SER A C 1
ATOM 2013 O O . SER A 1 262 ? 1.293 -2.053 25.566 1.00 55.59 262 SER A O 1
ATOM 2015 N N . ILE A 1 263 ? 2.478 -0.893 24.039 1.00 54.09 263 ILE A N 1
ATOM 2016 C CA . ILE A 1 263 ? 3.671 -1.758 24.071 1.00 54.09 263 ILE A CA 1
ATOM 2017 C C . ILE A 1 263 ? 4.259 -1.873 25.495 1.00 54.09 263 ILE A C 1
ATOM 2019 O O . ILE A 1 263 ? 4.904 -2.872 25.800 1.00 54.09 263 ILE A O 1
ATOM 2023 N N . ASP A 1 264 ? 3.948 -0.917 26.376 1.00 47.62 264 ASP A N 1
ATOM 2024 C CA . ASP A 1 264 ? 4.485 -0.810 27.735 1.00 47.62 264 ASP A CA 1
ATOM 2025 C C . ASP A 1 264 ? 3.640 -1.492 28.820 1.00 47.62 264 ASP A C 1
ATOM 2027 O O . ASP A 1 264 ? 3.970 -1.365 29.997 1.00 47.62 264 ASP A O 1
ATOM 2031 N N . THR A 1 265 ? 2.558 -2.201 28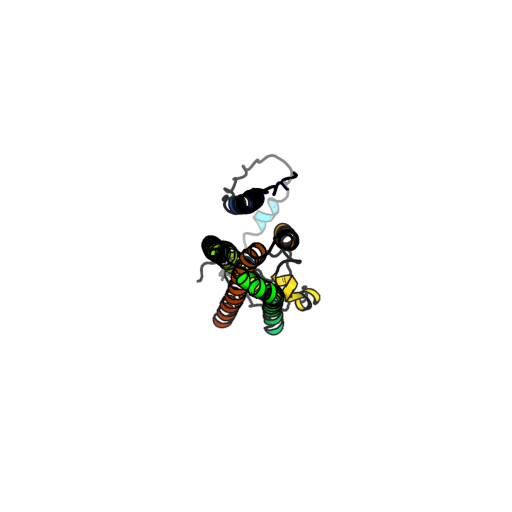.479 1.00 45.66 265 THR A N 1
ATOM 2032 C CA . THR A 1 265 ? 1.836 -2.986 29.494 1.00 45.66 265 THR A CA 1
ATOM 2033 C C . THR A 1 265 ? 2.605 -4.292 29.720 1.00 45.66 265 THR A C 1
ATOM 2035 O O . THR A 1 265 ? 2.632 -5.123 28.805 1.00 45.66 265 THR A O 1
ATOM 2038 N N . PRO A 1 266 ? 3.249 -4.512 30.885 1.00 38.81 266 PRO A N 1
ATOM 2039 C CA . PRO A 1 266 ? 3.871 -5.794 31.170 1.00 38.81 266 PRO A CA 1
ATOM 2040 C C . PRO A 1 266 ? 2.747 -6.827 31.224 1.00 38.81 266 PRO A C 1
ATOM 2042 O O . PRO A 1 266 ? 1.802 -6.674 31.996 1.00 38.81 266 PRO A O 1
ATOM 2045 N N . THR A 1 267 ? 2.817 -7.852 30.378 1.00 42.97 267 THR A N 1
ATOM 2046 C CA . THR A 1 267 ? 2.012 -9.064 30.556 1.00 42.97 267 THR A CA 1
ATOM 2047 C C . THR A 1 267 ? 2.299 -9.612 31.950 1.00 42.97 267 THR A C 1
ATOM 2049 O O . THR A 1 267 ? 3.448 -9.960 32.229 1.00 42.97 267 THR A O 1
ATOM 2052 N N . ALA A 1 268 ? 1.275 -9.610 32.805 1.00 36.06 268 ALA A N 1
ATOM 2053 C CA . ALA A 1 268 ? 1.259 -10.361 34.054 1.00 36.06 268 ALA A CA 1
ATOM 2054 C C . ALA A 1 268 ? 1.159 -11.864 33.769 1.00 36.06 268 ALA A C 1
ATOM 2056 O O . ALA A 1 268 ? 0.529 -12.221 32.743 1.00 36.06 268 ALA A O 1
#

pLDDT: mean 77.28, std 24.41, range [29.75, 98.56]

Radius of gyration: 27.59 Å; chains: 1; bounding box: 47×50×116 Å